Protein AF-A0A957TLK3-F1 (afdb_monomer)

Structure (mmCIF, N/CA/C/O backbone):
data_AF-A0A957TLK3-F1
#
_entry.id   AF-A0A957TLK3-F1
#
loop_
_atom_site.group_PDB
_atom_site.id
_atom_site.type_symbol
_atom_site.label_atom_id
_atom_site.label_alt_id
_atom_site.label_comp_id
_atom_site.label_asym_id
_atom_site.label_entity_id
_atom_site.label_seq_id
_atom_site.pdbx_PDB_ins_code
_atom_site.Cartn_x
_atom_site.Cartn_y
_atom_site.Cartn_z
_atom_site.occupancy
_atom_site.B_iso_or_equiv
_atom_site.auth_seq_id
_atom_site.auth_comp_id
_atom_site.auth_asym_id
_atom_site.auth_atom_id
_atom_site.pdbx_PDB_model_num
ATOM 1 N N . MET A 1 1 ? 11.435 11.910 -9.771 1.00 72.56 1 MET A N 1
ATOM 2 C CA . MET A 1 1 ? 12.563 11.187 -9.142 1.00 72.56 1 MET A CA 1
ATOM 3 C C . MET A 1 1 ? 13.409 10.472 -10.184 1.00 72.56 1 MET A C 1
ATOM 5 O O . MET A 1 1 ? 14.515 10.935 -10.410 1.00 72.56 1 MET A O 1
ATOM 9 N N . ALA A 1 2 ? 12.884 9.465 -10.896 1.00 75.19 2 ALA A N 1
ATOM 10 C CA . ALA A 1 2 ? 13.651 8.723 -11.909 1.00 75.19 2 ALA A CA 1
ATOM 11 C C . ALA A 1 2 ? 14.219 9.608 -13.037 1.00 75.19 2 ALA A C 1
ATOM 13 O O . ALA A 1 2 ? 15.426 9.646 -13.232 1.00 75.19 2 ALA A O 1
ATOM 14 N N . ARG A 1 3 ? 13.381 10.440 -13.679 1.00 77.44 3 ARG A N 1
ATOM 15 C CA . ARG A 1 3 ? 13.825 11.427 -14.694 1.00 77.44 3 ARG A CA 1
ATOM 16 C C . ARG A 1 3 ? 14.880 12.422 -14.193 1.00 77.44 3 ARG A C 1
ATOM 18 O O . ARG A 1 3 ? 15.566 13.039 -14.994 1.00 77.44 3 ARG A O 1
ATOM 25 N N . ASN A 1 4 ? 14.987 12.589 -12.875 1.00 81.38 4 ASN A N 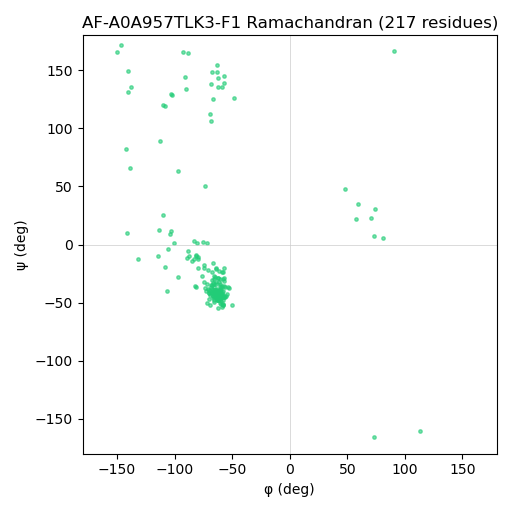1
ATOM 26 C CA . ASN A 1 4 ? 15.915 13.520 -12.245 1.00 81.38 4 ASN A CA 1
ATOM 27 C C . ASN A 1 4 ? 17.137 12.805 -11.645 1.00 81.38 4 ASN A C 1
ATOM 29 O O . ASN A 1 4 ? 17.880 13.451 -10.921 1.00 81.38 4 ASN A O 1
ATOM 33 N N . GLY A 1 5 ? 17.344 11.508 -11.897 1.00 81.31 5 GLY A N 1
A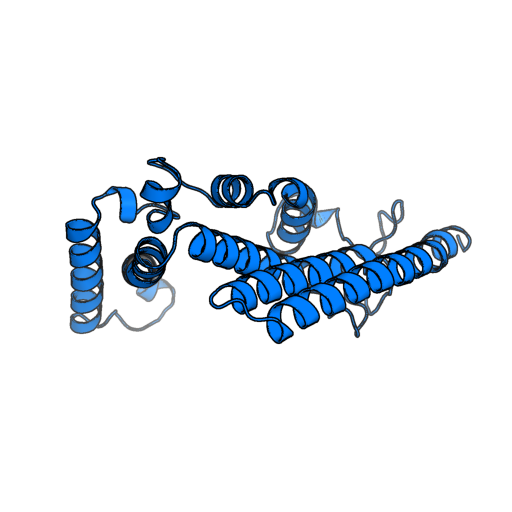TOM 34 C CA . GLY A 1 5 ? 18.531 10.792 -11.423 1.00 81.31 5 GLY A CA 1
ATOM 35 C C . GLY A 1 5 ? 18.542 10.470 -9.926 1.00 81.31 5 GLY A C 1
ATOM 36 O O . GLY A 1 5 ? 19.603 10.464 -9.313 1.00 81.31 5 GLY A O 1
ATOM 37 N N . PHE A 1 6 ? 17.373 10.265 -9.309 1.00 86.56 6 PHE A N 1
ATOM 38 C CA . PHE A 1 6 ? 17.269 9.928 -7.883 1.00 86.56 6 PHE A CA 1
ATOM 39 C C . PHE A 1 6 ? 16.752 8.498 -7.695 1.00 86.56 6 PHE A C 1
ATOM 41 O O . PHE A 1 6 ? 15.538 8.298 -7.595 1.00 86.56 6 PHE A O 1
ATOM 48 N N . ALA A 1 7 ? 17.666 7.523 -7.652 1.00 87.62 7 ALA A N 1
ATOM 49 C CA . ALA A 1 7 ? 17.356 6.094 -7.548 1.00 87.62 7 ALA A CA 1
ATOM 50 C C . ALA A 1 7 ? 16.614 5.728 -6.261 1.00 87.62 7 ALA A C 1
ATOM 52 O O . ALA A 1 7 ? 15.500 5.216 -6.334 1.00 87.62 7 ALA A O 1
ATOM 53 N N . ASP A 1 8 ? 17.145 6.080 -5.089 1.00 86.69 8 ASP A N 1
ATOM 54 C CA . ASP A 1 8 ? 16.502 5.769 -3.805 1.00 86.69 8 ASP A CA 1
ATOM 55 C C . ASP A 1 8 ? 15.112 6.412 -3.682 1.00 86.69 8 ASP A C 1
ATOM 57 O O . ASP A 1 8 ? 14.149 5.780 -3.248 1.00 86.69 8 ASP A O 1
ATOM 61 N N . GLY A 1 9 ? 14.975 7.656 -4.154 1.00 88.50 9 GLY A N 1
ATOM 62 C CA . GLY A 1 9 ? 13.689 8.351 -4.200 1.00 88.50 9 GLY A CA 1
ATOM 63 C C . GLY A 1 9 ? 12.707 7.736 -5.203 1.00 88.50 9 GLY A C 1
ATOM 64 O O . GLY A 1 9 ? 11.503 7.731 -4.955 1.00 88.50 9 GLY A O 1
ATOM 65 N N . ALA A 1 10 ? 13.186 7.218 -6.337 1.00 91.19 10 ALA A N 1
ATOM 66 C CA . ALA A 1 10 ? 12.356 6.476 -7.284 1.00 91.19 10 ALA A CA 1
ATOM 67 C C . ALA A 1 10 ? 11.911 5.135 -6.687 1.00 91.19 10 ALA A C 1
ATOM 69 O O . ALA A 1 10 ? 10.733 4.795 -6.780 1.00 91.19 10 ALA A O 1
ATOM 70 N N . HIS A 1 11 ? 12.813 4.434 -6.001 1.00 91.31 11 HIS A N 1
ATOM 71 C CA . HIS A 1 11 ? 12.538 3.158 -5.353 1.00 91.31 11 HIS A CA 1
ATOM 72 C C . HIS A 1 11 ? 11.489 3.296 -4.242 1.00 91.31 11 HIS A C 1
ATOM 74 O O . HIS A 1 11 ? 10.520 2.540 -4.195 1.00 91.31 11 HIS A O 1
ATOM 80 N N . ALA A 1 12 ? 11.598 4.344 -3.421 1.00 90.25 12 ALA A N 1
ATOM 81 C CA . ALA A 1 12 ? 10.603 4.681 -2.405 1.00 90.25 12 ALA A CA 1
ATOM 82 C C . ALA A 1 12 ? 9.209 4.956 -2.999 1.00 90.25 12 ALA A C 1
ATOM 84 O O . ALA A 1 12 ? 8.196 4.593 -2.404 1.00 90.25 12 ALA A O 1
ATOM 85 N N . ARG A 1 13 ? 9.132 5.585 -4.180 1.00 92.38 13 ARG A N 1
ATOM 86 C CA . ARG A 1 13 ? 7.853 5.817 -4.876 1.00 92.38 13 ARG A CA 1
ATOM 87 C C . ARG A 1 13 ? 7.291 4.536 -5.472 1.00 92.38 13 ARG A C 1
ATOM 89 O O . ARG A 1 13 ? 6.085 4.316 -5.377 1.00 92.38 13 ARG A O 1
ATOM 96 N N . TRP A 1 14 ? 8.152 3.693 -6.036 1.00 95.19 14 TRP A N 1
ATOM 97 C CA . TRP A 1 14 ? 7.742 2.374 -6.492 1.00 95.19 14 TRP A CA 1
ATOM 98 C C . TRP A 1 14 ? 7.162 1.535 -5.340 1.00 95.19 14 TRP A C 1
ATOM 100 O O . TRP A 1 14 ? 6.114 0.929 -5.523 1.00 95.19 14 TRP A O 1
ATOM 110 N N . ARG A 1 15 ? 7.741 1.581 -4.131 1.00 94.94 15 ARG A N 1
ATOM 111 C CA . ARG A 1 15 ? 7.197 0.903 -2.935 1.00 94.94 15 ARG A CA 1
ATOM 112 C C . ARG A 1 15 ? 5.710 1.203 -2.718 1.00 94.94 15 ARG A C 1
ATOM 114 O O . ARG A 1 15 ? 4.910 0.285 -2.579 1.00 94.94 15 ARG A O 1
ATOM 121 N N . THR A 1 16 ? 5.340 2.485 -2.711 1.00 94.88 16 THR A N 1
ATOM 122 C CA . THR A 1 16 ? 3.939 2.909 -2.555 1.00 94.88 16 THR A CA 1
ATOM 123 C C . THR A 1 16 ? 3.074 2.425 -3.716 1.00 94.88 16 THR A C 1
ATOM 125 O O . THR A 1 16 ? 1.947 1.988 -3.513 1.00 94.88 16 THR A O 1
ATOM 128 N N . LEU A 1 17 ? 3.594 2.480 -4.941 1.00 96.25 17 LEU A N 1
ATOM 129 C CA . LEU A 1 17 ? 2.882 1.993 -6.118 1.00 96.25 17 LEU A CA 1
ATOM 130 C C . LEU A 1 17 ? 2.639 0.472 -6.058 1.00 96.25 17 LEU A C 1
ATOM 132 O O . LEU A 1 17 ? 1.550 0.024 -6.413 1.00 96.25 17 LEU A O 1
ATOM 136 N N . HIS A 1 18 ? 3.604 -0.311 -5.569 1.00 97.19 18 HIS A N 1
ATOM 137 C CA . HIS A 1 18 ? 3.464 -1.752 -5.334 1.00 97.19 18 HIS A CA 1
ATOM 138 C C . HIS A 1 18 ? 2.385 -2.056 -4.291 1.00 97.19 18 HIS A C 1
ATOM 140 O O . HIS A 1 18 ? 1.534 -2.911 -4.531 1.00 97.19 18 HIS A O 1
ATOM 146 N N . GLU A 1 19 ? 2.355 -1.314 -3.178 1.00 96.94 19 GLU A N 1
ATOM 147 C CA . GLU A 1 19 ? 1.292 -1.428 -2.167 1.00 96.94 19 GLU A CA 1
ATOM 148 C C . GLU A 1 19 ? -0.088 -1.165 -2.774 1.00 96.94 19 GLU A C 1
ATOM 150 O O . GLU A 1 19 ? -0.979 -2.006 -2.661 1.00 96.94 19 GLU A O 1
ATOM 155 N N . LEU A 1 20 ? -0.254 -0.039 -3.476 1.00 97.06 20 LEU A N 1
ATOM 156 C CA . LEU A 1 20 ? -1.518 0.323 -4.125 1.00 97.06 20 LEU A CA 1
ATOM 157 C C . LEU A 1 20 ? -1.967 -0.738 -5.133 1.00 97.06 20 LEU A C 1
ATOM 159 O O . LEU A 1 20 ? -3.131 -1.130 -5.140 1.00 97.06 20 LEU A O 1
ATOM 163 N N . THR A 1 21 ? -1.038 -1.226 -5.955 1.00 97.94 21 THR A N 1
ATOM 164 C CA . THR A 1 21 ? -1.309 -2.255 -6.967 1.00 97.94 21 THR A CA 1
ATOM 165 C C . THR A 1 21 ? -1.753 -3.562 -6.318 1.00 97.94 21 THR A C 1
ATOM 167 O O . THR A 1 21 ? -2.772 -4.124 -6.711 1.00 97.94 21 THR A O 1
ATOM 170 N N . THR A 1 22 ? -1.038 -4.003 -5.282 1.00 98.25 22 THR A N 1
ATOM 171 C CA . THR A 1 22 ? -1.337 -5.228 -4.528 1.00 98.25 22 THR A CA 1
ATOM 172 C C . THR A 1 22 ? -2.723 -5.153 -3.884 1.00 98.25 22 THR A C 1
ATOM 174 O O . THR A 1 22 ? -3.523 -6.078 -4.019 1.00 98.25 22 THR A O 1
ATOM 177 N N . ILE A 1 23 ? -3.049 -4.031 -3.227 1.00 97.94 23 ILE A N 1
ATOM 178 C CA . ILE A 1 23 ? -4.371 -3.821 -2.624 1.00 97.94 23 ILE A CA 1
ATOM 179 C C . ILE A 1 23 ? -5.469 -3.786 -3.695 1.00 97.94 23 ILE A C 1
ATOM 181 O O . ILE A 1 23 ? -6.496 -4.440 -3.526 1.00 97.94 23 ILE A O 1
ATOM 185 N N . ALA A 1 24 ? -5.259 -3.078 -4.808 1.00 97.56 24 ALA A N 1
ATOM 186 C CA . ALA A 1 24 ? -6.238 -2.995 -5.891 1.00 97.56 24 ALA A CA 1
ATOM 187 C C . ALA A 1 24 ? -6.523 -4.368 -6.521 1.00 97.56 24 ALA A C 1
ATOM 189 O O . ALA A 1 24 ? -7.684 -4.727 -6.722 1.00 97.56 24 ALA A O 1
ATOM 190 N N . GLN A 1 25 ? -5.481 -5.163 -6.782 1.00 97.88 25 GLN A N 1
ATOM 191 C CA . GLN A 1 25 ? -5.623 -6.534 -7.275 1.00 97.88 25 GLN A CA 1
ATOM 192 C C . GLN A 1 25 ? -6.381 -7.415 -6.282 1.00 97.88 25 GLN A C 1
ATOM 194 O O . GLN A 1 25 ? -7.261 -8.172 -6.689 1.00 97.88 25 GLN A O 1
ATOM 199 N N . PHE A 1 26 ? -6.096 -7.283 -4.986 1.00 98.12 26 PHE A N 1
ATOM 200 C CA . PHE A 1 26 ? -6.758 -8.066 -3.947 1.00 98.12 26 PHE A CA 1
ATOM 201 C C . PHE A 1 26 ? -8.244 -7.712 -3.827 1.00 98.12 26 PHE A C 1
ATOM 203 O O . PHE A 1 26 ? -9.100 -8.594 -3.801 1.00 98.12 26 PHE A O 1
ATOM 210 N N . VAL A 1 27 ? -8.579 -6.419 -3.836 1.00 97.62 27 VAL A N 1
ATOM 211 C CA . VAL A 1 27 ? -9.975 -5.962 -3.839 1.00 97.62 27 VAL A CA 1
ATOM 212 C C . VAL A 1 27 ? -10.708 -6.458 -5.087 1.00 97.62 27 VAL A C 1
ATOM 214 O O . VAL A 1 27 ? -11.803 -7.008 -4.966 1.00 97.62 27 VAL A O 1
ATOM 217 N N . LYS A 1 28 ? -10.095 -6.344 -6.272 1.00 96.12 28 LYS A 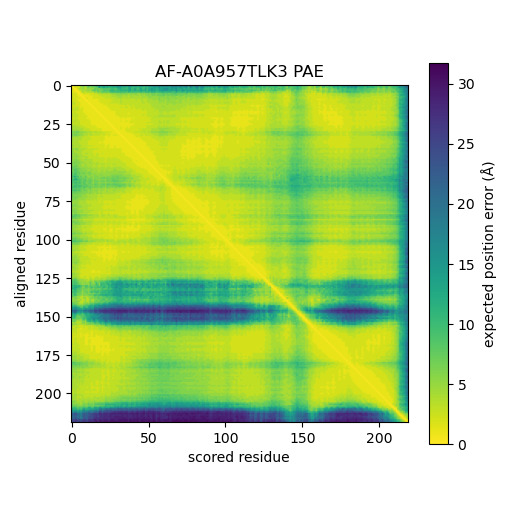N 1
ATOM 218 C CA . LYS A 1 28 ? -10.656 -6.870 -7.525 1.00 96.12 28 LYS A CA 1
ATOM 219 C C . LYS A 1 28 ? -10.925 -8.378 -7.438 1.00 96.12 28 LYS A C 1
ATOM 221 O O . LYS A 1 28 ? -11.989 -8.822 -7.856 1.00 96.12 28 LYS A O 1
ATOM 226 N N . LEU A 1 29 ? -9.984 -9.153 -6.895 1.00 96.19 29 LEU A N 1
ATOM 227 C CA . LEU A 1 29 ? -10.069 -10.614 -6.798 1.00 96.19 29 LEU A CA 1
ATOM 228 C C . LEU A 1 29 ? -11.271 -11.091 -5.966 1.00 96.19 29 LEU A C 1
ATOM 230 O O . LEU A 1 29 ? -11.874 -12.110 -6.290 1.00 96.19 29 LEU A O 1
ATOM 234 N N . HIS A 1 30 ? -11.633 -10.355 -4.915 1.00 96.38 30 HIS A N 1
ATOM 235 C CA . HIS A 1 30 ? -12.696 -10.744 -3.979 1.00 96.38 30 HIS A CA 1
ATOM 236 C C . HIS A 1 30 ? -14.004 -9.946 -4.137 1.00 96.38 30 HIS A C 1
ATOM 238 O O . HIS A 1 30 ? -14.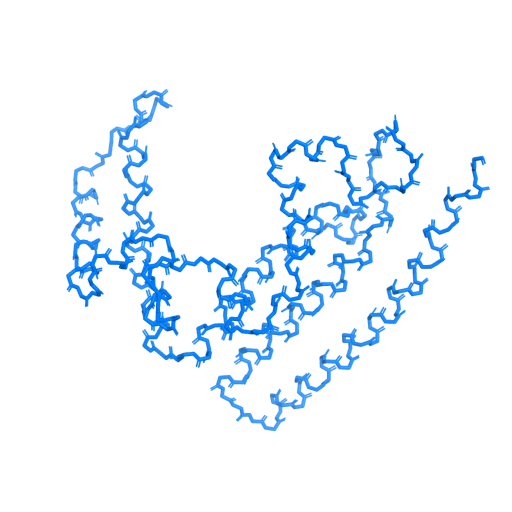998 -10.245 -3.471 1.00 96.38 30 HIS A O 1
ATOM 244 N N . GLY A 1 31 ? -14.026 -8.947 -5.021 1.00 95.31 31 GLY A N 1
ATOM 245 C CA . GLY A 1 31 ? -15.228 -8.228 -5.435 1.00 95.31 31 GLY A CA 1
ATOM 246 C C . GLY A 1 31 ? -15.816 -7.263 -4.398 1.00 95.31 31 GLY A C 1
ATOM 247 O O . GLY A 1 31 ? -15.196 -6.888 -3.399 1.00 95.31 31 GLY A O 1
ATOM 248 N N . ASN A 1 32 ? -17.059 -6.844 -4.654 1.00 96.06 32 ASN A N 1
ATOM 249 C CA . ASN A 1 32 ? -17.691 -5.694 -3.992 1.00 96.06 32 ASN A CA 1
ATOM 250 C C . ASN A 1 32 ? -17.840 -5.835 -2.473 1.00 96.06 32 ASN A C 1
ATOM 252 O O . ASN A 1 32 ? -17.753 -4.840 -1.758 1.00 96.06 32 ASN A O 1
ATOM 256 N N . GLN A 1 33 ? -18.039 -7.052 -1.956 1.00 96.31 33 GLN A N 1
ATOM 257 C CA . GLN A 1 33 ? -18.140 -7.252 -0.507 1.00 96.31 33 GLN A CA 1
ATOM 258 C C . GLN A 1 33 ? -16.823 -6.922 0.201 1.00 96.31 33 GLN A C 1
ATOM 260 O O . GLN A 1 33 ? -16.834 -6.307 1.269 1.00 96.31 33 GLN A O 1
ATOM 265 N N . LEU A 1 34 ? -15.685 -7.300 -0.393 1.00 97.56 34 LEU A N 1
ATOM 266 C CA . LEU A 1 34 ? -14.382 -6.940 0.150 1.00 97.56 34 LEU A CA 1
ATOM 267 C C . LEU A 1 34 ? -14.068 -5.461 -0.092 1.00 97.56 34 LEU A C 1
ATOM 269 O O . LEU A 1 34 ? -13.532 -4.810 0.800 1.00 97.56 34 LEU A O 1
ATOM 273 N N . ALA A 1 35 ? -14.453 -4.912 -1.248 1.00 97.69 35 ALA A N 1
ATOM 274 C CA . ALA A 1 35 ? -14.318 -3.482 -1.523 1.00 97.69 35 ALA A CA 1
ATOM 275 C C . ALA A 1 35 ? -15.036 -2.631 -0.460 1.00 97.69 35 ALA A C 1
ATOM 277 O O . ALA A 1 35 ? -14.448 -1.699 0.083 1.00 97.69 35 ALA A O 1
ATOM 278 N N . GLN A 1 36 ? -16.264 -3.003 -0.083 1.00 98.44 36 GLN A N 1
ATOM 279 C CA . GLN A 1 36 ? -16.996 -2.318 0.984 1.00 98.44 36 GLN A CA 1
ATOM 280 C C . GLN A 1 36 ? -16.287 -2.442 2.336 1.00 98.44 36 GLN A C 1
ATOM 282 O O . GLN A 1 36 ? -16.201 -1.466 3.072 1.00 98.44 36 GLN A O 1
ATOM 287 N N . ARG A 1 37 ? -15.738 -3.619 2.662 1.00 98.31 37 ARG A N 1
ATOM 288 C CA . ARG A 1 37 ? -14.931 -3.806 3.879 1.00 98.31 37 ARG A CA 1
ATOM 289 C C . ARG A 1 37 ? -13.683 -2.923 3.881 1.00 98.31 37 ARG A C 1
ATOM 291 O O . ARG A 1 37 ? -13.341 -2.399 4.931 1.00 98.31 37 ARG A O 1
ATOM 298 N N . TYR A 1 38 ? -13.014 -2.755 2.741 1.00 98.25 38 TYR A N 1
ATOM 299 C CA . TYR A 1 38 ? -11.855 -1.868 2.614 1.00 98.25 38 TYR A CA 1
ATOM 300 C C . TYR A 1 38 ? -12.230 -0.400 2.859 1.00 98.25 38 TYR A C 1
ATOM 302 O O . TYR A 1 38 ? -11.516 0.295 3.574 1.00 98.25 38 TYR A O 1
ATOM 310 N N . LEU A 1 39 ? -13.370 0.052 2.323 1.00 98.38 39 LEU A N 1
ATOM 311 C CA . LEU A 1 39 ? -13.884 1.404 2.567 1.00 98.38 39 LEU A CA 1
ATOM 312 C C . LEU A 1 39 ? -14.277 1.606 4.035 1.00 98.38 39 LEU A C 1
ATOM 314 O O . LEU A 1 39 ? -13.819 2.551 4.665 1.00 98.38 39 LEU A O 1
ATOM 318 N N . ASP A 1 40 ? -15.055 0.682 4.602 1.00 98.50 40 ASP A N 1
ATOM 319 C CA . ASP A 1 40 ? -15.505 0.743 5.999 1.00 98.50 40 ASP A CA 1
ATOM 320 C C . ASP A 1 40 ? -14.324 0.706 6.995 1.00 98.50 40 ASP A C 1
ATOM 322 O O . ASP A 1 40 ? -14.444 1.155 8.135 1.00 98.50 40 ASP A O 1
ATOM 326 N N . TYR A 1 41 ? -13.165 0.183 6.582 1.00 98.31 41 TYR A N 1
ATOM 327 C CA . TYR A 1 41 ? -11.957 0.140 7.405 1.00 98.31 41 TYR A CA 1
ATOM 328 C C . TYR A 1 41 ? -11.369 1.529 7.694 1.00 98.31 41 TYR A C 1
ATOM 330 O O . TYR A 1 41 ? -10.592 1.660 8.640 1.00 98.31 41 TYR A O 1
ATOM 338 N N . SER A 1 42 ? -11.767 2.581 6.964 1.00 97.88 42 SER A N 1
ATOM 339 C CA . SER A 1 42 ? -11.368 3.957 7.293 1.00 97.88 42 SER A CA 1
ATOM 340 C C . SER A 1 42 ? -11.752 4.332 8.726 1.00 97.88 42 SER A C 1
ATOM 342 O O . SER A 1 42 ? -10.950 4.936 9.425 1.00 97.88 42 SER A O 1
ATOM 344 N N . ALA A 1 43 ? -12.902 3.860 9.223 1.00 98.38 43 ALA A N 1
ATOM 345 C CA . ALA A 1 43 ? -13.338 4.108 10.597 1.00 98.38 43 ALA A CA 1
ATOM 346 C C . ALA A 1 43 ? -12.384 3.512 11.652 1.00 98.38 43 ALA A C 1
ATOM 348 O O . ALA A 1 43 ? -12.267 4.042 12.757 1.00 98.38 43 ALA A O 1
ATOM 349 N N . VAL A 1 44 ? -11.682 2.419 11.326 1.00 98.19 44 VAL A N 1
ATOM 350 C CA . VAL A 1 44 ? -10.633 1.851 12.191 1.00 98.19 44 VAL A CA 1
ATOM 351 C C . VAL A 1 44 ? -9.413 2.770 12.209 1.00 98.19 44 VAL A C 1
ATOM 353 O O . VAL A 1 44 ? -8.931 3.116 13.287 1.00 98.19 44 VAL A O 1
ATOM 356 N N . ILE A 1 45 ? -8.971 3.224 11.032 1.00 97.50 45 ILE A N 1
ATOM 357 C CA . ILE A 1 45 ? -7.834 4.143 10.880 1.00 97.50 45 ILE A CA 1
ATOM 358 C C . ILE A 1 45 ? -8.090 5.479 11.584 1.00 97.50 45 ILE A C 1
ATOM 360 O O . ILE A 1 45 ? -7.212 5.975 12.292 1.00 97.50 45 ILE A O 1
ATOM 364 N N . ASP A 1 46 ? -9.285 6.044 11.430 1.00 97.00 46 ASP A N 1
ATOM 365 C CA . ASP A 1 46 ? -9.661 7.321 12.035 1.00 97.00 46 ASP A CA 1
ATOM 366 C C . ASP A 1 46 ? -9.654 7.217 13.562 1.00 97.00 46 ASP A C 1
ATOM 368 O O . ASP A 1 46 ? -9.078 8.059 14.248 1.00 97.00 46 ASP A O 1
ATOM 372 N N . ASN A 1 47 ? -10.219 6.140 14.112 1.00 97.50 47 ASN A N 1
ATOM 373 C CA . ASN A 1 47 ? -10.238 5.893 15.551 1.00 97.50 47 ASN A CA 1
ATOM 374 C C . ASN A 1 47 ? -8.837 5.694 16.144 1.00 97.50 47 ASN A C 1
ATOM 376 O O . ASN A 1 47 ? -8.546 6.240 17.208 1.00 97.50 47 ASN A O 1
ATOM 380 N N . ASP A 1 48 ? -7.957 4.949 15.475 1.00 96.00 48 ASP A N 1
ATOM 381 C CA . ASP A 1 48 ? -6.577 4.765 15.939 1.00 96.00 48 ASP A CA 1
ATOM 382 C C . ASP A 1 48 ? -5.779 6.078 15.865 1.00 96.00 48 ASP A C 1
ATOM 384 O O . ASP A 1 48 ? -5.035 6.411 16.793 1.00 96.00 48 ASP A O 1
ATOM 388 N N . SER A 1 49 ? -6.002 6.871 14.812 1.00 94.81 49 SER A N 1
ATOM 389 C CA . SER A 1 49 ? -5.405 8.203 14.651 1.00 94.81 49 SER A CA 1
ATOM 390 C C . SER A 1 49 ? -5.878 9.170 15.740 1.00 94.81 49 SER A C 1
ATOM 392 O O . SER A 1 49 ? -5.063 9.861 16.353 1.00 94.81 49 SER A O 1
ATOM 394 N N . HIS A 1 50 ? -7.179 9.169 16.049 1.00 94.94 50 HIS A N 1
ATOM 395 C CA . HIS A 1 50 ? -7.752 9.964 17.135 1.00 94.94 50 HIS A CA 1
ATOM 396 C C . HIS A 1 50 ? -7.204 9.563 18.504 1.00 94.94 50 HIS A C 1
ATOM 398 O O . HIS A 1 50 ? -6.830 10.443 19.273 1.00 94.94 50 HIS A O 1
ATOM 404 N N . LYS A 1 51 ? -7.091 8.264 18.804 1.00 95.19 51 LYS A N 1
ATOM 405 C CA . LYS A 1 51 ? -6.486 7.792 20.063 1.00 95.19 51 LYS A CA 1
ATOM 406 C C . LYS A 1 51 ? -5.040 8.250 20.206 1.00 95.19 51 LYS A C 1
ATOM 408 O O . LYS A 1 51 ? -4.636 8.674 21.285 1.00 95.19 51 LYS A O 1
ATOM 413 N N . SER A 1 52 ? -4.257 8.172 19.130 1.00 95.81 52 SER A N 1
ATOM 414 C CA . SER A 1 52 ? -2.873 8.653 19.144 1.00 95.81 52 SER A CA 1
ATOM 415 C C . SER A 1 52 ? -2.806 10.162 19.393 1.00 95.81 52 SER A C 1
ATOM 417 O O . SER A 1 52 ? -1.986 10.619 20.188 1.00 95.81 52 SER A O 1
ATOM 419 N N . TYR A 1 53 ? -3.706 10.935 18.780 1.00 95.50 53 TYR A N 1
ATOM 420 C CA . TYR A 1 53 ? -3.800 12.372 19.016 1.00 95.50 53 TYR A CA 1
ATOM 421 C C . TYR A 1 53 ? -4.229 12.704 20.456 1.00 95.50 53 TYR A C 1
ATOM 423 O O . TYR A 1 53 ? -3.562 13.497 21.119 1.00 95.50 53 TYR A O 1
ATOM 431 N N . GLU A 1 54 ? -5.272 12.050 20.980 1.00 95.12 54 GLU A N 1
ATOM 432 C CA . GLU A 1 54 ? -5.734 12.169 22.375 1.00 95.12 54 GLU A CA 1
ATOM 433 C C . GLU A 1 54 ? -4.596 11.937 23.383 1.00 95.12 54 GLU A C 1
ATOM 435 O O . GLU A 1 54 ? -4.509 12.628 24.393 1.00 95.12 54 GLU A O 1
ATOM 440 N N . GLN A 1 55 ? -3.687 11.003 23.097 1.00 96.50 55 GLN A N 1
ATOM 441 C CA . GLN A 1 55 ? -2.548 10.689 23.965 1.00 96.50 55 GLN A CA 1
ATOM 442 C C . GLN A 1 55 ? -1.426 11.735 23.935 1.00 96.50 55 GLN A C 1
ATOM 444 O O . GLN A 1 55 ? -0.548 11.717 24.805 1.00 96.50 55 GLN A O 1
ATOM 449 N N . HIS A 1 56 ? -1.380 12.602 22.921 1.00 96.94 56 HIS A N 1
ATOM 450 C CA . HIS A 1 56 ? -0.191 13.405 22.628 1.00 96.94 56 HIS A CA 1
ATOM 451 C C . HIS A 1 56 ? -0.450 14.899 22.406 1.00 96.94 56 HIS A C 1
ATOM 453 O O . HIS A 1 56 ? 0.520 15.660 22.432 1.00 96.94 56 HIS A O 1
ATOM 459 N N . TYR A 1 57 ? -1.700 15.346 22.230 1.00 96.62 57 TYR A N 1
ATOM 460 C CA . TYR A 1 57 ? -2.020 16.735 21.870 1.00 96.62 57 TYR A CA 1
ATOM 461 C C . TYR A 1 57 ? -1.410 17.766 22.835 1.00 96.62 57 TYR A C 1
ATOM 463 O O . TYR A 1 57 ? -0.819 18.742 22.377 1.00 96.62 57 TYR A O 1
ATOM 471 N N . GLU A 1 58 ? -1.454 17.510 24.150 1.00 96.38 58 GLU A N 1
ATOM 472 C CA . GLU A 1 58 ? -0.894 18.411 25.170 1.00 96.38 58 GLU A CA 1
ATOM 473 C C . GLU A 1 58 ? 0.613 18.589 24.996 1.00 96.38 58 GLU A C 1
ATOM 475 O O . GLU A 1 58 ? 1.124 19.707 24.979 1.00 96.38 58 GLU A O 1
ATOM 480 N N . LYS A 1 59 ? 1.333 17.479 24.800 1.00 97.19 59 LYS A N 1
ATOM 481 C CA . LYS A 1 59 ? 2.788 17.486 24.613 1.00 97.19 59 LYS A CA 1
ATOM 482 C C . LYS A 1 59 ? 3.196 18.154 23.300 1.00 97.19 59 LYS A C 1
ATOM 484 O O . LYS A 1 59 ? 4.281 18.724 23.217 1.00 97.19 59 LYS A O 1
ATOM 489 N N . LEU A 1 60 ? 2.348 18.061 22.279 1.00 95.69 60 LEU A N 1
ATOM 490 C CA . LEU A 1 60 ? 2.553 18.707 20.985 1.00 95.69 60 LEU A CA 1
ATOM 491 C C . LEU A 1 60 ? 2.171 20.199 20.996 1.00 95.69 60 LEU A C 1
ATOM 493 O O . LEU A 1 60 ? 2.483 20.901 20.038 1.00 95.69 60 LEU A O 1
ATOM 497 N N . GLY A 1 61 ? 1.513 20.688 22.055 1.00 96.44 61 GLY A N 1
ATOM 498 C CA . GLY A 1 61 ? 1.015 22.062 22.135 1.00 96.44 61 GLY A CA 1
ATOM 499 C C . GLY A 1 61 ? -0.178 22.339 21.214 1.00 96.44 61 GLY A C 1
ATOM 500 O O . GLY A 1 61 ? -0.404 23.490 20.841 1.00 96.44 61 GLY A O 1
ATOM 501 N N . TYR A 1 62 ? -0.924 21.303 20.820 1.00 96.19 62 TYR A N 1
ATOM 502 C CA . TYR A 1 62 ? -2.132 21.438 20.006 1.00 96.19 62 TYR A CA 1
ATOM 503 C C . TYR A 1 62 ? -3.399 21.529 20.867 1.00 96.19 62 TYR A C 1
ATOM 505 O O . TYR A 1 62 ? -3.388 21.240 22.062 1.00 96.19 62 TYR A O 1
ATOM 513 N N . ALA A 1 63 ? -4.509 21.948 20.253 1.00 94.81 63 ALA A N 1
ATOM 514 C CA . ALA A 1 63 ? -5.800 22.062 20.927 1.00 94.81 63 ALA A CA 1
ATOM 515 C C . ALA A 1 63 ? -6.365 20.688 21.320 1.00 94.81 63 ALA A C 1
ATOM 517 O O . ALA A 1 63 ? -6.169 19.698 20.613 1.00 94.81 63 ALA A O 1
ATOM 518 N N . ALA A 1 64 ? -7.115 20.638 22.421 1.00 94.94 64 ALA A N 1
ATOM 519 C CA . ALA A 1 64 ? -7.817 19.423 22.815 1.00 94.94 64 ALA A CA 1
ATOM 520 C C . ALA A 1 64 ? -8.761 18.939 21.694 1.00 94.94 64 ALA A C 1
ATOM 522 O O . ALA A 1 64 ? -9.342 19.766 20.982 1.00 94.94 64 ALA A O 1
ATOM 523 N N . PRO A 1 65 ? -8.928 17.616 21.525 1.00 93.06 65 PRO A N 1
ATOM 524 C CA . PRO A 1 65 ? -9.886 17.069 20.575 1.00 93.06 65 PRO A CA 1
ATOM 525 C C . PRO A 1 65 ? -11.302 17.574 20.864 1.00 93.06 65 PRO A C 1
ATOM 527 O O . PRO A 1 65 ? -11.736 17.622 22.017 1.00 93.06 65 PRO A O 1
ATOM 530 N N . ASN A 1 66 ? -12.047 17.901 19.811 1.00 94.50 66 ASN A N 1
ATOM 531 C CA . ASN A 1 66 ? -13.462 18.218 19.936 1.00 94.50 66 ASN A CA 1
ATOM 532 C C . ASN A 1 66 ? -14.243 16.968 20.372 1.00 94.50 66 ASN A C 1
ATOM 534 O O . ASN A 1 66 ? -14.183 15.930 19.711 1.00 94.50 66 ASN A O 1
ATOM 538 N N . ILE A 1 67 ? -14.999 17.082 21.466 1.00 93.69 67 ILE A N 1
ATOM 539 C CA . ILE A 1 67 ? -15.786 15.985 22.043 1.00 93.69 67 ILE A CA 1
ATOM 540 C C . ILE A 1 67 ? -16.791 15.427 21.028 1.00 93.69 67 ILE A C 1
ATOM 542 O O . ILE A 1 67 ? -16.948 14.210 20.944 1.00 93.69 67 ILE A O 1
ATOM 546 N N . GLU A 1 68 ? -17.436 16.286 20.234 1.00 94.56 68 GLU A N 1
ATOM 547 C CA . GLU A 1 68 ? -18.406 15.842 19.226 1.00 94.56 68 GLU A CA 1
ATOM 548 C C . GLU A 1 68 ? -17.742 15.008 18.125 1.00 94.56 68 GLU A C 1
ATOM 550 O O . GLU A 1 68 ? -18.272 13.975 17.716 1.00 94.56 68 GLU A O 1
ATOM 555 N N . ASP A 1 69 ? -16.564 15.422 17.655 1.00 93.12 69 ASP A N 1
ATOM 556 C CA . ASP A 1 69 ? -15.842 14.702 16.602 1.00 93.12 69 ASP A CA 1
ATOM 557 C C . ASP A 1 69 ? -15.303 13.367 17.123 1.00 93.12 69 ASP A C 1
ATOM 559 O O . ASP A 1 69 ? -15.422 12.340 16.455 1.00 93.12 69 ASP A O 1
ATOM 563 N N . VAL A 1 70 ? -14.807 13.349 18.364 1.00 94.38 70 VAL A N 1
ATOM 564 C CA . VAL A 1 70 ? -14.402 12.114 19.047 1.00 94.38 70 VAL A CA 1
ATOM 565 C C . VAL A 1 70 ? -15.572 11.136 19.159 1.00 94.38 70 VAL A C 1
ATOM 567 O O . VAL A 1 70 ? -15.398 9.943 18.899 1.00 94.38 70 VAL A O 1
ATOM 570 N N . GLN A 1 71 ? -16.765 11.610 19.526 1.00 96.00 71 GLN A N 1
ATOM 571 C CA . GLN A 1 71 ? -17.957 10.763 19.607 1.00 96.00 71 GLN A CA 1
ATOM 572 C C . GLN A 1 71 ? -18.321 10.178 18.240 1.00 96.00 71 GLN A C 1
ATOM 574 O O . GLN A 1 71 ? -18.456 8.959 18.136 1.00 96.00 71 GLN A O 1
ATOM 579 N N . LYS A 1 72 ? -18.362 10.999 17.182 1.00 97.06 72 LYS A N 1
ATOM 580 C CA . LYS A 1 72 ? -18.648 10.536 15.810 1.00 97.06 72 LYS A CA 1
ATOM 581 C C . LYS A 1 72 ? -17.675 9.451 15.347 1.00 97.06 72 LYS A C 1
ATOM 583 O O . LYS A 1 72 ? -18.102 8.432 14.804 1.00 97.06 72 LYS A O 1
ATOM 588 N N . VAL A 1 73 ? -16.374 9.631 15.584 1.00 97.50 73 VAL A N 1
ATOM 589 C CA . VAL A 1 73 ? -15.356 8.640 15.197 1.00 97.50 73 VAL A CA 1
ATOM 590 C C . VAL A 1 73 ? -15.509 7.342 15.990 1.00 97.50 73 VAL A C 1
ATOM 592 O O . VAL A 1 73 ? -15.445 6.252 15.415 1.00 97.50 73 VAL A O 1
ATOM 595 N N . ARG A 1 74 ? -15.770 7.428 17.299 1.00 97.06 74 ARG A N 1
ATOM 596 C CA . ARG A 1 74 ? -15.993 6.244 18.144 1.00 97.06 74 ARG A CA 1
ATOM 597 C C . ARG A 1 74 ? -17.261 5.488 17.751 1.00 97.06 74 ARG A C 1
ATOM 599 O O . ARG A 1 74 ? -17.249 4.260 17.732 1.00 97.06 74 ARG A O 1
ATOM 606 N N . GLU A 1 75 ? -18.335 6.192 17.411 1.00 98.12 75 GLU A N 1
ATOM 607 C CA . GLU A 1 75 ? -19.570 5.593 16.899 1.00 98.12 75 GLU A CA 1
ATOM 608 C C . GLU A 1 75 ? -19.336 4.883 15.564 1.00 98.12 75 GLU A C 1
ATOM 610 O O . GLU A 1 75 ? -19.701 3.716 15.424 1.00 98.12 75 GLU A O 1
ATOM 615 N N . ALA A 1 76 ? -18.658 5.532 14.610 1.00 98.25 76 ALA A N 1
ATOM 616 C CA . ALA A 1 76 ? -18.307 4.924 13.328 1.00 98.25 76 ALA A CA 1
ATOM 617 C C . ALA A 1 76 ? -17.473 3.644 13.511 1.00 98.25 76 ALA A C 1
ATOM 619 O O . ALA A 1 76 ? -17.783 2.611 12.911 1.00 98.25 76 ALA A O 1
ATOM 620 N N . TYR A 1 77 ? -16.471 3.679 14.395 1.00 98.44 77 TYR A N 1
ATOM 621 C CA . TYR A 1 77 ? -15.680 2.506 14.765 1.00 98.44 77 TYR A CA 1
ATOM 622 C C . TYR A 1 77 ? -16.550 1.391 15.365 1.00 98.44 77 TYR A C 1
ATOM 624 O O . TYR A 1 77 ? -16.508 0.248 14.907 1.00 98.44 77 TYR A O 1
ATOM 632 N N . ASN A 1 78 ? -17.381 1.706 16.360 1.00 98.31 78 ASN A N 1
ATOM 633 C CA . ASN A 1 78 ? -18.242 0.715 17.008 1.00 98.31 78 ASN A CA 1
ATOM 634 C C . ASN A 1 78 ? -19.212 0.066 16.013 1.00 98.31 78 ASN A C 1
ATOM 636 O O . ASN A 1 78 ? -19.389 -1.152 16.047 1.00 98.31 78 ASN A O 1
ATOM 640 N N . ASN A 1 79 ? -19.765 0.847 15.081 1.00 98.44 79 ASN A N 1
ATOM 641 C CA . ASN A 1 79 ? -20.655 0.354 14.034 1.00 98.44 79 ASN A CA 1
ATOM 642 C C . ASN A 1 79 ? -19.962 -0.683 13.137 1.00 98.44 79 ASN A C 1
ATOM 644 O O . ASN A 1 79 ? -20.526 -1.750 12.878 1.00 98.44 79 ASN A O 1
ATOM 648 N N . VAL A 1 80 ? -18.726 -0.426 12.687 1.00 98.44 80 VAL A N 1
ATOM 649 C CA . VAL A 1 80 ? -18.004 -1.386 11.831 1.00 98.44 80 VAL A CA 1
ATOM 650 C C . VAL A 1 80 ? -17.551 -2.629 12.600 1.00 98.44 80 VAL A C 1
ATOM 652 O O . VAL A 1 80 ? -17.594 -3.731 12.052 1.00 98.44 80 VAL A O 1
ATOM 655 N N . ILE A 1 81 ? -17.198 -2.499 13.883 1.00 98.25 81 ILE A N 1
ATOM 656 C CA . ILE A 1 81 ? -16.870 -3.650 14.740 1.00 98.25 81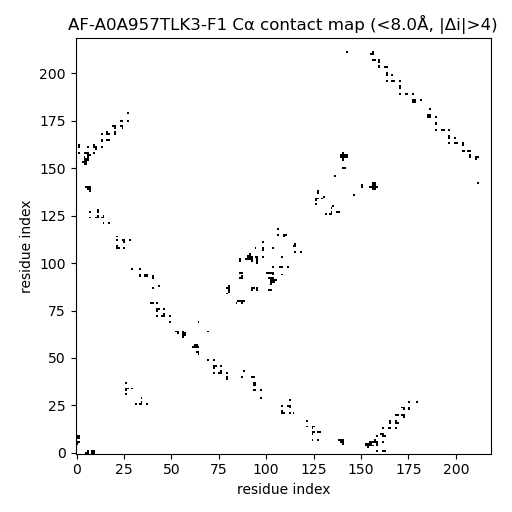 ILE A CA 1
ATOM 657 C C . ILE A 1 81 ? -18.106 -4.501 15.035 1.00 98.25 81 ILE A C 1
ATOM 659 O O . ILE A 1 81 ? -18.017 -5.727 15.004 1.00 98.25 81 ILE A O 1
ATOM 663 N N . GLN A 1 82 ? -19.267 -3.889 15.270 1.00 98.31 82 GLN A N 1
ATOM 664 C CA . GLN A 1 82 ? -20.525 -4.616 15.429 1.00 98.31 82 GLN A CA 1
ATOM 665 C C . GLN A 1 82 ? -20.907 -5.351 14.136 1.00 98.31 82 GLN A C 1
ATOM 667 O O . GLN A 1 82 ? -21.350 -6.497 14.186 1.00 98.31 82 GLN A O 1
ATOM 672 N N . LYS A 1 83 ? -20.691 -4.716 12.976 1.00 97.94 83 LYS A N 1
ATOM 673 C CA . LYS A 1 83 ? -21.004 -5.271 11.651 1.00 97.94 83 LYS A CA 1
ATOM 674 C C . LYS A 1 83 ? -20.084 -6.426 11.241 1.00 97.94 83 LYS A C 1
ATOM 676 O O . LYS A 1 83 ? -20.557 -7.401 10.662 1.00 97.94 83 LYS A O 1
ATOM 681 N N . TYR A 1 84 ? -18.779 -6.325 11.502 1.00 97.12 84 TYR A N 1
ATOM 682 C CA . TYR A 1 84 ? -17.777 -7.262 10.970 1.00 97.12 84 TYR A CA 1
ATOM 683 C C . TYR A 1 84 ? -17.060 -8.115 12.019 1.00 97.12 84 TYR A C 1
ATOM 685 O O . TYR A 1 84 ? -16.369 -9.069 11.656 1.00 97.12 84 TYR A O 1
ATOM 693 N N . GLY A 1 85 ? -17.238 -7.807 13.302 1.00 96.19 85 GLY A N 1
ATOM 694 C CA . GLY A 1 85 ? -16.597 -8.479 14.424 1.00 96.19 85 GLY A CA 1
ATOM 695 C C . GLY A 1 85 ? -15.261 -7.855 14.835 1.00 96.19 85 GLY A C 1
ATOM 696 O O . GLY A 1 85 ? -14.644 -7.071 14.118 1.00 96.19 85 GLY A O 1
ATOM 697 N N . LYS A 1 86 ? -14.777 -8.261 16.015 1.00 94.75 86 LYS A N 1
ATOM 698 C CA . LYS A 1 86 ? -13.569 -7.713 16.665 1.00 94.75 86 LYS A CA 1
ATOM 699 C C . LYS A 1 86 ? -12.285 -7.810 15.835 1.00 94.75 86 LYS A C 1
ATOM 701 O O . LYS A 1 86 ? -11.397 -6.980 15.982 1.00 94.75 86 LYS A O 1
ATOM 706 N N . GLU A 1 87 ? -12.176 -8.822 14.975 1.00 94.50 87 GLU A N 1
ATOM 707 C CA . GLU A 1 87 ? -10.993 -9.036 14.133 1.00 94.50 87 GLU A CA 1
ATOM 708 C C . GLU A 1 87 ? -10.844 -7.931 13.075 1.00 94.50 87 GLU A C 1
ATOM 710 O O . GLU A 1 87 ? -9.732 -7.647 12.642 1.00 94.50 87 GLU A O 1
ATOM 715 N N . PHE A 1 88 ? -11.943 -7.257 12.713 1.00 97.31 88 PHE A N 1
ATOM 716 C CA . PHE A 1 88 ? -11.933 -6.138 11.775 1.00 97.31 88 PHE A CA 1
ATOM 717 C C . PHE A 1 88 ? -11.154 -4.927 12.304 1.00 97.31 88 PHE A C 1
ATOM 719 O O . PHE A 1 88 ? -10.586 -4.189 11.512 1.00 97.31 88 PHE A O 1
ATOM 726 N N . GLY A 1 89 ? -11.079 -4.751 13.628 1.00 96.06 89 GLY A N 1
ATOM 727 C CA . GLY A 1 89 ? -10.321 -3.670 14.269 1.00 96.06 89 GLY A CA 1
ATOM 728 C C . GLY A 1 89 ? -8.816 -3.926 14.377 1.00 96.06 89 GLY A C 1
ATOM 729 O O . GLY A 1 89 ? -8.106 -3.123 14.969 1.00 96.06 89 GLY A O 1
ATOM 730 N N . LYS A 1 90 ? -8.314 -5.058 13.870 1.00 94.81 90 LYS A N 1
ATOM 731 C CA . LYS A 1 90 ? -6.876 -5.354 13.826 1.00 94.81 90 LYS A CA 1
ATOM 732 C C . LYS A 1 90 ? -6.259 -4.821 12.538 1.00 94.81 90 LYS A C 1
ATOM 734 O O . LYS A 1 90 ? -6.965 -4.580 11.563 1.00 94.81 90 LYS A O 1
ATOM 739 N N . ASN A 1 91 ? -4.928 -4.745 12.502 1.00 94.50 91 ASN A N 1
ATOM 740 C CA . ASN A 1 91 ? -4.177 -4.436 11.284 1.00 94.50 91 ASN A CA 1
ATOM 741 C C . ASN A 1 91 ? -4.646 -5.299 10.106 1.00 94.50 91 ASN A C 1
ATOM 743 O O . ASN A 1 91 ? -4.656 -6.524 10.200 1.00 94.50 91 ASN A O 1
ATOM 747 N N . TYR A 1 92 ? -5.007 -4.646 8.998 1.00 97.12 92 TYR A N 1
ATOM 748 C CA . TYR A 1 92 ? -5.553 -5.284 7.794 1.00 97.12 92 TYR A CA 1
ATOM 749 C C . TYR A 1 92 ? -6.832 -6.107 8.040 1.00 97.12 92 TYR A C 1
ATOM 751 O O . TYR A 1 92 ? -7.162 -6.975 7.236 1.00 97.12 92 TYR A O 1
ATOM 759 N N . GLY A 1 93 ? -7.581 -5.846 9.117 1.00 97.44 93 GLY A N 1
ATOM 760 C CA . GLY A 1 93 ? -8.754 -6.630 9.521 1.00 97.44 93 GLY A CA 1
ATOM 761 C C . GLY A 1 93 ? -9.852 -6.720 8.456 1.00 97.44 93 GLY A C 1
ATOM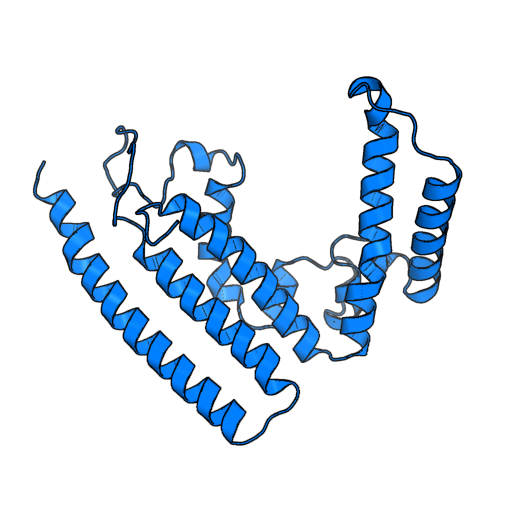 762 O O . GLY A 1 93 ? -10.597 -7.699 8.407 1.00 97.44 93 GLY A O 1
ATOM 763 N N . TRP A 1 94 ? -9.904 -5.764 7.527 1.00 98.00 94 TRP A N 1
ATOM 764 C CA . TRP A 1 94 ? -10.775 -5.814 6.352 1.00 98.00 94 TRP A CA 1
ATOM 765 C C . TRP A 1 94 ? -10.507 -7.011 5.427 1.00 98.00 94 TRP A C 1
ATOM 767 O O . TRP A 1 94 ? -11.444 -7.516 4.811 1.00 98.00 94 TRP A O 1
ATOM 777 N N . ALA A 1 95 ? -9.266 -7.506 5.380 1.00 98.00 95 ALA A N 1
ATOM 778 C CA . ALA A 1 95 ? -8.839 -8.652 4.578 1.00 98.00 95 ALA A CA 1
ATOM 779 C C . ALA A 1 95 ? -9.027 -10.005 5.290 1.00 98.00 95 ALA A C 1
ATOM 781 O O . ALA A 1 95 ? -8.893 -11.051 4.657 1.00 98.00 95 ALA A O 1
ATOM 782 N N . ALA A 1 96 ? -9.352 -10.006 6.589 1.00 97.06 96 ALA A N 1
ATOM 783 C CA . ALA A 1 96 ? -9.371 -11.205 7.433 1.00 97.06 96 ALA A CA 1
ATOM 784 C C . ALA A 1 96 ? -10.261 -12.329 6.878 1.00 97.06 96 ALA A C 1
ATOM 786 O O . ALA A 1 96 ? -9.860 -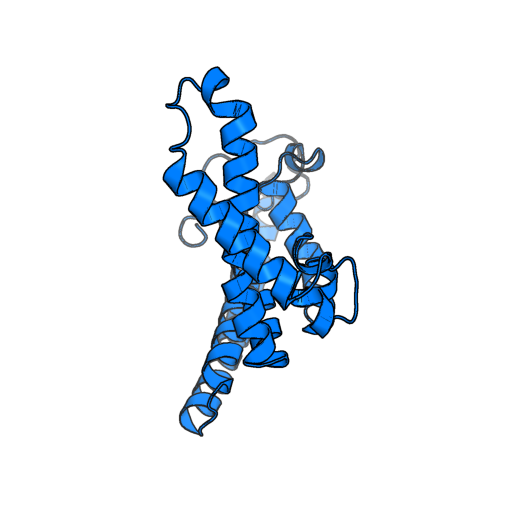13.490 6.838 1.00 97.06 96 ALA A O 1
ATOM 787 N N . VAL A 1 97 ? -11.462 -11.979 6.406 1.00 96.06 97 VAL A N 1
ATOM 788 C CA . VAL A 1 97 ? -12.418 -12.951 5.851 1.00 96.06 97 VAL A CA 1
ATOM 789 C C . VAL A 1 97 ? -11.929 -13.517 4.518 1.00 96.06 97 VAL A C 1
ATOM 791 O O . VAL A 1 97 ? -12.000 -14.724 4.314 1.00 96.06 97 VAL A O 1
ATOM 794 N N . ALA A 1 98 ? -11.397 -12.668 3.635 1.00 96.88 98 ALA A N 1
ATOM 795 C CA . ALA A 1 98 ? -10.900 -13.082 2.322 1.00 96.88 98 ALA A CA 1
ATOM 796 C C . ALA A 1 98 ? -9.658 -13.985 2.415 1.00 96.88 98 ALA A C 1
ATOM 798 O O . ALA A 1 98 ? -9.505 -14.901 1.614 1.00 96.88 98 ALA A O 1
ATOM 799 N N . LEU A 1 99 ? -8.808 -13.761 3.422 1.00 96.75 99 LEU A N 1
ATOM 800 C CA . LEU A 1 99 ? -7.624 -14.582 3.695 1.00 96.75 99 LEU A CA 1
ATOM 801 C C . LEU A 1 99 ? -7.901 -15.782 4.614 1.00 96.75 99 LEU A C 1
ATOM 803 O O . LEU A 1 99 ? -6.990 -16.571 4.855 1.00 96.75 99 LEU A O 1
ATOM 807 N N . ASN A 1 100 ? -9.120 -15.910 5.152 1.00 96.00 100 ASN A N 1
ATOM 808 C CA . ASN A 1 100 ? -9.460 -16.856 6.220 1.00 96.00 100 ASN A CA 1
ATOM 809 C C . ASN A 1 100 ? -8.446 -16.822 7.387 1.00 96.00 100 ASN A C 1
ATOM 811 O O . ASN A 1 100 ? -7.943 -17.847 7.849 1.00 96.00 100 ASN A O 1
ATOM 815 N N . ASP A 1 101 ? -8.117 -15.614 7.846 1.00 94.62 101 ASP A N 1
ATOM 816 C CA . ASP A 1 101 ? -7.050 -15.362 8.809 1.00 94.62 101 ASP A CA 1
ATOM 817 C C . ASP A 1 101 ? -7.448 -14.280 9.817 1.00 94.62 101 ASP A C 1
ATOM 819 O O . ASP A 1 101 ? -7.892 -13.195 9.456 1.00 94.62 101 ASP A O 1
ATOM 823 N N . LYS A 1 102 ? -7.245 -14.562 11.105 1.00 92.69 102 LYS A N 1
ATOM 824 C CA . LYS A 1 102 ? -7.549 -13.653 12.224 1.00 92.69 102 LYS A CA 1
ATOM 825 C C . LYS A 1 102 ? -6.487 -12.567 12.433 1.00 92.69 102 LYS A C 1
ATOM 827 O O . LYS A 1 102 ? -6.690 -11.644 13.217 1.00 92.69 102 LYS A O 1
ATOM 832 N N . SER A 1 103 ? -5.326 -12.689 11.795 1.00 92.44 103 SER A N 1
ATOM 833 C CA . SER A 1 103 ? -4.245 -11.705 11.882 1.00 92.44 103 SER A CA 1
ATOM 834 C C . SER A 1 103 ? -3.599 -11.483 10.510 1.00 92.44 103 SER A C 1
ATOM 836 O O . SER A 1 103 ? -2.420 -11.826 10.315 1.00 92.44 103 SER A O 1
ATOM 838 N N . PRO A 1 104 ? -4.364 -10.918 9.558 1.00 95.62 104 PRO A N 1
ATOM 839 C CA . PRO A 1 104 ? -3.870 -10.636 8.223 1.00 95.62 104 PRO A CA 1
ATOM 840 C C . PRO A 1 104 ? -2.726 -9.618 8.266 1.00 95.62 104 PRO A C 1
ATOM 842 O O . PRO A 1 104 ? -2.584 -8.812 9.184 1.00 95.62 104 PRO A O 1
ATOM 845 N N . ASN A 1 105 ? -1.867 -9.673 7.257 1.00 96.25 105 ASN A N 1
ATOM 846 C CA . ASN A 1 105 ? -0.815 -8.688 7.053 1.00 96.25 105 ASN A CA 1
ATOM 847 C C . ASN A 1 105 ? -0.522 -8.557 5.559 1.00 96.25 105 ASN A C 1
ATOM 849 O O . ASN A 1 105 ? -0.898 -9.424 4.768 1.00 96.25 105 ASN A O 1
ATOM 853 N N . PHE A 1 106 ? 0.197 -7.500 5.184 1.00 96.69 106 PHE A N 1
ATOM 854 C CA . PHE A 1 106 ? 0.505 -7.212 3.785 1.00 96.69 106 PHE A CA 1
ATOM 855 C C . PHE A 1 106 ? 1.169 -8.388 3.044 1.00 96.69 106 PHE A C 1
ATOM 857 O O . PHE A 1 106 ? 0.817 -8.654 1.905 1.00 96.69 106 PHE A O 1
ATOM 864 N N . SER A 1 107 ? 2.038 -9.170 3.702 1.00 96.88 107 SER A N 1
ATOM 865 C CA . SER A 1 107 ? 2.672 -10.350 3.081 1.00 96.88 107 SER A CA 1
ATOM 866 C C . SER A 1 107 ? 1.672 -11.397 2.616 1.00 96.88 107 SER A C 1
ATOM 868 O O . SER A 1 107 ? 1.894 -12.057 1.608 1.00 96.88 107 SER A O 1
ATOM 870 N N . LYS A 1 108 ? 0.606 -11.601 3.393 1.00 97.38 108 LYS A N 1
ATOM 871 C CA . LYS A 1 108 ? -0.430 -12.586 3.073 1.00 97.38 108 LYS A CA 1
ATOM 872 C C . LYS A 1 108 ? -1.314 -12.088 1.933 1.00 97.38 108 LYS A C 1
ATOM 874 O O . LYS A 1 108 ? -1.747 -12.886 1.112 1.00 97.38 108 LYS A O 1
ATOM 879 N N . ILE A 1 109 ? -1.513 -10.772 1.840 1.00 98.06 109 ILE A N 1
ATOM 880 C CA . ILE A 1 109 ? -2.180 -10.139 0.697 1.00 98.06 109 ILE A CA 1
ATOM 881 C C . ILE A 1 109 ? -1.321 -10.296 -0.568 1.00 98.06 109 ILE A C 1
ATOM 883 O O . ILE A 1 109 ? -1.839 -10.729 -1.591 1.00 98.06 109 ILE A O 1
ATOM 887 N N . GLU A 1 110 ? -0.008 -10.042 -0.491 1.00 97.62 110 GLU A N 1
ATOM 888 C CA . GLU A 1 110 ? 0.926 -10.283 -1.607 1.00 97.62 110 GLU A CA 1
ATOM 889 C C . GLU A 1 110 ? 0.902 -11.743 -2.081 1.00 97.62 110 GLU A C 1
ATOM 891 O O . GLU A 1 110 ? 1.057 -12.017 -3.269 1.00 97.62 110 GLU A O 1
ATOM 896 N N . GLN A 1 111 ? 0.729 -12.697 -1.164 1.00 97.25 111 GLN A N 1
ATOM 897 C CA . GLN A 1 111 ? 0.602 -14.115 -1.499 1.00 97.25 111 GLN A CA 1
ATOM 898 C C . GLN A 1 111 ? -0.723 -14.423 -2.193 1.00 97.25 111 GLN A C 1
ATOM 900 O O . GLN A 1 111 ? -0.735 -15.157 -3.174 1.00 97.25 111 GLN A O 1
ATOM 905 N N . ALA A 1 112 ? -1.824 -13.841 -1.718 1.00 97.50 112 ALA A N 1
ATOM 906 C CA . ALA A 1 112 ? -3.147 -14.067 -2.288 1.00 97.50 112 ALA A CA 1
ATOM 907 C C . ALA A 1 112 ? -3.296 -13.540 -3.725 1.00 97.50 112 ALA A C 1
ATOM 909 O O . ALA A 1 112 ? -4.100 -14.077 -4.480 1.00 97.50 112 ALA A O 1
ATOM 910 N N . VAL A 1 113 ? -2.523 -12.517 -4.111 1.00 96.75 113 VAL A N 1
ATOM 911 C CA . VAL A 1 113 ? -2.522 -11.963 -5.480 1.00 96.75 113 VAL A CA 1
ATOM 912 C C . VAL A 1 113 ? -1.316 -12.398 -6.324 1.00 96.75 113 VAL A C 1
ATOM 914 O O . VAL A 1 113 ? -1.097 -11.842 -7.393 1.00 96.75 113 VAL A O 1
ATOM 917 N N . ASP A 1 114 ? -0.542 -13.381 -5.852 1.00 96.19 114 ASP A N 1
ATOM 918 C CA . ASP A 1 114 ? 0.613 -13.969 -6.552 1.00 96.19 114 ASP A CA 1
ATOM 919 C C . ASP A 1 114 ? 1.749 -12.983 -6.919 1.00 96.19 114 ASP A C 1
ATOM 921 O O . ASP A 1 114 ? 2.451 -13.117 -7.919 1.00 96.19 114 ASP A O 1
ATOM 925 N N . VAL A 1 115 ? 1.990 -11.980 -6.067 1.00 95.81 115 VAL A N 1
ATOM 926 C CA . VAL A 1 115 ? 3.091 -11.002 -6.233 1.00 95.81 115 VAL A CA 1
ATOM 927 C C . VAL A 1 115 ? 4.164 -11.114 -5.150 1.00 95.81 115 VAL A C 1
ATOM 929 O O . VAL A 1 115 ? 5.047 -10.266 -5.039 1.00 95.81 115 VAL A O 1
ATOM 932 N N . SER A 1 116 ? 4.140 -12.189 -4.355 1.00 95.00 116 SER A N 1
ATOM 933 C CA . SER A 1 116 ? 5.104 -12.421 -3.264 1.00 95.00 116 SER A CA 1
ATOM 934 C C . SER A 1 116 ? 6.564 -12.468 -3.721 1.00 95.00 116 SER A C 1
ATOM 936 O O . SER A 1 116 ? 7.465 -12.181 -2.932 1.00 95.00 116 SER A O 1
ATOM 938 N N . HIS A 1 117 ? 6.814 -12.785 -4.993 1.00 93.81 117 HIS A N 1
ATOM 939 C CA . HIS A 1 117 ? 8.149 -12.757 -5.587 1.00 93.81 117 HIS A CA 1
ATOM 940 C C . HIS A 1 117 ? 8.761 -11.342 -5.624 1.00 93.81 117 HIS A C 1
ATOM 942 O O . HIS A 1 117 ? 9.982 -11.217 -5.642 1.00 93.81 117 HIS A O 1
ATOM 948 N N . MET A 1 118 ? 7.948 -10.278 -5.542 1.00 93.69 118 MET A N 1
ATOM 949 C CA . MET A 1 118 ? 8.412 -8.882 -5.480 1.00 93.69 118 MET A CA 1
ATOM 950 C C . MET A 1 118 ? 8.856 -8.440 -4.079 1.00 93.69 118 MET A C 1
ATOM 952 O O . MET A 1 118 ? 9.441 -7.368 -3.900 1.00 93.69 118 MET A O 1
ATOM 956 N N . ARG A 1 119 ? 8.613 -9.264 -3.054 1.00 92.00 119 ARG A N 1
ATOM 957 C CA . ARG A 1 119 ? 8.873 -8.923 -1.651 1.00 92.00 119 ARG A CA 1
ATOM 958 C C . ARG A 1 119 ? 10.337 -8.576 -1.330 1.00 92.00 119 ARG A C 1
ATOM 960 O O . ARG A 1 119 ? 10.537 -7.698 -0.485 1.00 92.00 119 ARG A O 1
ATOM 967 N N . PRO A 1 120 ? 11.367 -9.196 -1.945 1.00 91.00 120 PRO A N 1
ATOM 968 C CA . PRO A 1 120 ? 12.755 -8.769 -1.766 1.00 91.00 120 PRO A CA 1
ATOM 969 C C . PRO A 1 120 ? 12.973 -7.308 -2.176 1.00 91.00 120 PRO A C 1
ATOM 971 O O . PRO A 1 120 ? 13.506 -6.535 -1.380 1.00 91.00 120 PRO A O 1
ATOM 974 N N . PHE A 1 121 ? 12.475 -6.909 -3.349 1.00 90.25 121 PHE A N 1
ATOM 975 C CA . PHE A 1 121 ? 12.540 -5.528 -3.829 1.00 90.25 121 PHE A CA 1
ATOM 976 C C . PHE A 1 121 ? 11.763 -4.591 -2.899 1.00 90.25 121 PHE A C 1
ATOM 978 O O . PHE A 1 121 ? 12.290 -3.572 -2.459 1.00 90.25 121 PHE A O 1
ATOM 985 N N . TYR A 1 122 ? 10.545 -4.973 -2.492 1.00 91.69 122 TYR A N 1
ATOM 986 C CA . TYR A 1 122 ? 9.727 -4.171 -1.575 1.00 91.69 122 TYR A CA 1
ATOM 987 C C . TYR A 1 122 ? 10.444 -3.920 -0.239 1.00 91.69 122 TYR A C 1
ATOM 989 O O . TYR A 1 122 ? 10.451 -2.794 0.262 1.00 91.69 122 TYR A O 1
ATOM 997 N N . LYS A 1 123 ? 11.097 -4.946 0.326 1.00 89.06 123 LYS A N 1
ATOM 998 C CA . LYS A 1 123 ? 11.900 -4.806 1.549 1.00 89.06 123 LYS A CA 1
ATOM 999 C C . LYS A 1 123 ? 13.098 -3.881 1.347 1.00 89.06 123 LYS A C 1
ATOM 1001 O O . LYS A 1 123 ? 13.343 -3.047 2.211 1.00 89.06 123 LYS A O 1
ATOM 1006 N N . LEU A 1 124 ? 13.816 -3.992 0.229 1.00 86.62 124 LEU A N 1
ATOM 1007 C CA . LEU A 1 124 ? 14.935 -3.098 -0.089 1.00 86.62 124 LEU A CA 1
ATOM 1008 C C . LEU A 1 124 ? 14.474 -1.642 -0.252 1.00 86.62 124 LEU A C 1
ATOM 1010 O O . LEU A 1 124 ? 15.103 -0.733 0.282 1.00 86.62 124 LEU A O 1
ATOM 1014 N N . ALA A 1 125 ? 13.342 -1.411 -0.921 1.00 87.19 125 ALA A N 1
ATOM 1015 C CA . ALA A 1 125 ? 12.751 -0.080 -1.046 1.00 87.19 125 ALA A CA 1
ATOM 1016 C C . ALA A 1 125 ? 12.338 0.494 0.308 1.00 87.19 125 ALA A C 1
ATOM 1018 O O . ALA A 1 125 ? 12.501 1.686 0.565 1.00 87.19 125 ALA A O 1
ATOM 1019 N N . ASN A 1 126 ? 11.813 -0.365 1.179 1.00 84.31 126 ASN A N 1
ATOM 1020 C CA . ASN A 1 126 ? 11.406 -0.006 2.524 1.00 84.31 126 ASN A CA 1
ATOM 1021 C C . ASN A 1 126 ? 12.614 0.396 3.396 1.00 84.31 126 ASN A C 1
ATOM 1023 O O . ASN A 1 126 ? 12.538 1.414 4.081 1.00 84.31 126 ASN A O 1
ATOM 1027 N N . MET A 1 127 ? 13.751 -0.305 3.290 1.00 81.94 127 MET A N 1
ATOM 1028 C CA . MET A 1 127 ? 14.981 0.024 4.034 1.00 81.94 127 MET A CA 1
ATOM 1029 C C . MET A 1 127 ? 15.475 1.453 3.790 1.00 81.94 127 MET A C 1
ATOM 1031 O O . MET A 1 127 ? 16.048 2.048 4.686 1.00 81.94 127 MET A O 1
ATOM 1035 N N . ASN A 1 128 ? 15.259 2.031 2.607 1.00 71.88 128 ASN A N 1
ATOM 1036 C CA . ASN A 1 128 ? 15.686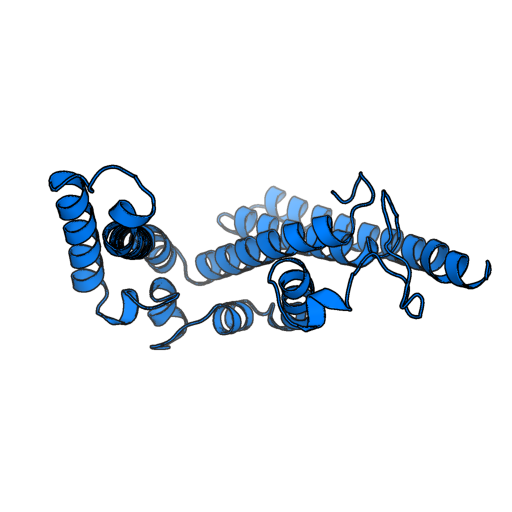 3.409 2.330 1.00 71.88 128 ASN A CA 1
ATOM 1037 C C . ASN A 1 128 ? 14.713 4.475 2.862 1.00 71.88 128 ASN A C 1
ATOM 1039 O O . ASN A 1 128 ? 15.027 5.665 2.828 1.00 71.88 128 ASN A O 1
ATOM 1043 N N . VAL A 1 129 ? 13.532 4.055 3.322 1.00 74.62 129 VAL A N 1
ATOM 1044 C CA . VAL A 1 129 ? 12.460 4.916 3.842 1.00 74.62 129 VAL A CA 1
ATOM 1045 C C . VAL A 1 129 ? 12.354 4.806 5.363 1.00 74.62 129 VAL A C 1
ATOM 1047 O O . VAL A 1 129 ? 12.140 5.812 6.037 1.00 74.62 129 VAL A O 1
ATOM 1050 N N . HIS A 1 130 ? 12.503 3.603 5.918 1.00 68.88 130 HIS A N 1
ATOM 1051 C CA . HIS A 1 130 ? 12.581 3.378 7.358 1.00 68.88 130 HIS A CA 1
ATOM 1052 C C . HIS A 1 130 ? 14.033 3.417 7.830 1.00 68.88 130 HIS A C 1
ATOM 1054 O O . HIS A 1 130 ? 14.926 2.948 7.136 1.00 68.88 130 HIS A O 1
ATOM 1060 N N . ALA A 1 131 ? 14.268 3.944 9.033 1.00 71.88 131 ALA A N 1
ATOM 1061 C CA . ALA A 1 131 ? 15.589 3.999 9.662 1.00 71.88 131 ALA A CA 1
ATOM 1062 C C . ALA A 1 131 ? 16.053 2.613 10.162 1.00 71.88 131 ALA A C 1
ATOM 1064 O O . ALA A 1 131 ? 16.430 2.444 11.319 1.00 71.88 131 ALA A O 1
ATOM 1065 N N . ASP A 1 132 ? 15.978 1.601 9.297 1.00 73.00 132 ASP A N 1
ATOM 1066 C CA . ASP A 1 132 ? 16.544 0.279 9.535 1.00 73.00 132 ASP A CA 1
ATOM 1067 C C . ASP A 1 132 ? 18.072 0.405 9.664 1.00 73.00 132 ASP A C 1
ATOM 1069 O O . ASP A 1 132 ? 18.689 1.260 9.025 1.00 73.00 132 ASP A O 1
ATOM 1073 N N . SER A 1 133 ? 18.715 -0.444 10.462 1.00 77.25 133 SER A N 1
ATOM 1074 C CA . SER A 1 133 ? 20.172 -0.419 10.640 1.00 77.25 133 SER A CA 1
ATOM 1075 C C . SER A 1 133 ? 20.920 -0.583 9.313 1.00 77.25 133 SER A C 1
ATOM 1077 O O . SER A 1 133 ? 21.999 -0.015 9.134 1.00 77.25 133 SER A O 1
ATOM 1079 N N . LYS A 1 134 ? 20.321 -1.280 8.338 1.00 72.62 134 LYS A N 1
ATOM 1080 C CA . LYS A 1 134 ? 20.889 -1.446 6.995 1.00 72.62 134 LYS A CA 1
ATOM 1081 C C . LYS A 1 134 ? 20.782 -0.194 6.112 1.00 72.62 134 LYS A C 1
ATOM 1083 O O . LYS A 1 134 ? 21.569 -0.053 5.182 1.00 72.62 134 LYS A O 1
ATOM 1088 N N . SER A 1 135 ? 19.883 0.744 6.421 1.00 71.00 135 SER A N 1
ATOM 1089 C CA . SER A 1 135 ? 19.720 2.020 5.692 1.00 71.00 135 SER A CA 1
ATOM 1090 C C . SER A 1 135 ? 20.950 2.936 5.780 1.00 71.00 135 SER A C 1
ATOM 1092 O O . SER A 1 135 ? 21.142 3.826 4.951 1.00 71.00 135 SER A O 1
ATOM 1094 N N . ILE A 1 136 ? 21.799 2.705 6.790 1.00 73.31 136 ILE A N 1
ATOM 1095 C CA . ILE A 1 136 ? 23.054 3.431 7.006 1.00 73.31 136 ILE A CA 1
ATOM 1096 C C . ILE A 1 136 ? 24.090 3.045 5.946 1.00 73.31 136 ILE A C 1
ATOM 1098 O O . ILE A 1 136 ? 24.845 3.898 5.486 1.00 73.31 136 ILE A O 1
ATOM 1102 N N . SER A 1 137 ? 24.131 1.768 5.558 1.00 73.12 137 SER A N 1
ATOM 1103 C CA . SER A 1 137 ? 25.166 1.217 4.677 1.00 73.12 137 SER A CA 1
ATOM 1104 C C . SER A 1 137 ? 24.676 0.893 3.268 1.00 73.12 137 SER A C 1
ATOM 1106 O O . SER A 1 137 ? 25.493 0.786 2.357 1.00 73.12 137 SER A O 1
ATOM 1108 N N . PHE A 1 138 ? 23.367 0.743 3.064 1.00 75.94 138 PHE A N 1
ATOM 1109 C CA . PHE A 1 138 ? 22.783 0.444 1.763 1.00 75.94 138 PHE A CA 1
ATOM 1110 C C . PHE A 1 138 ? 22.144 1.685 1.140 1.00 75.94 138 PHE A C 1
ATOM 1112 O O . PHE A 1 138 ? 21.310 2.345 1.753 1.00 75.94 138 PHE A O 1
ATOM 1119 N N . ARG A 1 139 ? 22.501 1.959 -0.115 1.00 78.56 139 ARG A N 1
ATOM 1120 C CA . ARG A 1 139 ? 21.804 2.895 -1.001 1.00 78.56 139 ARG A CA 1
ATOM 1121 C C . ARG A 1 139 ? 21.731 2.260 -2.375 1.00 78.56 139 ARG A C 1
ATOM 1123 O O . ARG A 1 139 ? 22.731 1.741 -2.861 1.00 78.56 139 ARG A O 1
ATOM 1130 N N . LEU A 1 140 ? 20.572 2.345 -3.010 1.00 82.12 140 LEU A N 1
ATOM 1131 C CA . LEU A 1 140 ? 20.378 1.796 -4.345 1.00 82.12 140 LEU A CA 1
ATOM 1132 C C . LEU A 1 140 ? 21.183 2.584 -5.388 1.00 82.12 140 LEU A C 1
ATOM 1134 O O . LEU A 1 140 ? 21.704 2.007 -6.333 1.00 82.12 140 LEU A O 1
ATOM 1138 N N . GLY A 1 141 ? 21.319 3.900 -5.198 1.00 81.00 141 GLY A N 1
ATOM 1139 C CA . GLY A 1 141 ? 22.113 4.757 -6.080 1.00 81.00 141 GLY A CA 1
ATOM 1140 C C . GLY A 1 141 ? 23.634 4.645 -5.912 1.00 81.00 141 GLY A C 1
ATOM 1141 O O . GLY A 1 141 ? 24.350 5.390 -6.581 1.00 81.00 141 GLY A O 1
ATOM 1142 N N . LEU A 1 142 ? 24.140 3.771 -5.028 1.00 78.81 142 LEU A N 1
ATOM 1143 C CA . LEU A 1 142 ? 25.576 3.584 -4.793 1.00 78.81 142 LEU A CA 1
ATOM 1144 C C . LEU A 1 142 ? 26.107 2.324 -5.491 1.00 78.81 142 LEU A C 1
ATOM 1146 O O . LEU A 1 142 ? 25.574 1.237 -5.258 1.00 78.81 142 LEU A O 1
ATOM 1150 N N . PRO A 1 143 ? 27.193 2.428 -6.280 1.00 73.31 143 PRO A N 1
ATOM 1151 C CA . PRO A 1 143 ? 27.842 1.258 -6.850 1.00 73.31 143 PRO A CA 1
ATOM 1152 C C . PRO A 1 143 ? 28.401 0.309 -5.784 1.00 73.31 143 PRO A C 1
ATOM 1154 O O . PRO A 1 143 ? 28.938 0.767 -4.766 1.00 73.31 143 PRO A O 1
ATOM 1157 N N . PRO A 1 144 ? 28.329 -1.016 -6.012 1.00 63.56 144 PRO A N 1
ATOM 1158 C CA . PRO A 1 144 ? 28.956 -1.983 -5.124 1.00 63.56 144 PRO A CA 1
ATOM 1159 C C . PRO A 1 144 ? 30.466 -1.714 -5.054 1.00 63.56 144 PRO A C 1
ATOM 1161 O O . PRO A 1 144 ? 31.111 -1.494 -6.076 1.00 63.56 144 PRO A O 1
ATOM 1164 N N . ASN A 1 145 ? 31.020 -1.744 -3.837 1.00 64.38 145 ASN A N 1
ATOM 1165 C CA . ASN A 1 145 ? 32.428 -1.471 -3.492 1.00 64.38 145 ASN A CA 1
ATOM 1166 C C . ASN A 1 145 ? 32.845 0.006 -3.363 1.00 64.38 145 ASN A C 1
ATOM 1168 O O . ASN A 1 145 ? 34.006 0.277 -3.068 1.00 64.38 145 ASN A O 1
ATOM 1172 N N . VAL A 1 146 ? 31.919 0.965 -3.458 1.00 64.00 146 VAL A N 1
ATOM 1173 C CA . VAL A 1 146 ? 32.187 2.378 -3.124 1.00 64.00 146 VAL A CA 1
ATOM 1174 C C . VAL A 1 146 ? 31.719 2.657 -1.691 1.00 64.00 146 VAL A C 1
ATOM 1176 O O . VAL A 1 146 ? 30.781 3.406 -1.443 1.00 64.00 146 VAL A O 1
ATOM 1179 N N . ALA A 1 147 ? 32.342 1.992 -0.716 1.00 53.00 147 ALA A N 1
ATOM 1180 C CA . ALA A 1 147 ? 31.844 1.931 0.665 1.00 53.00 147 ALA A CA 1
ATOM 1181 C C . ALA A 1 147 ? 31.981 3.242 1.477 1.00 53.00 147 ALA A C 1
ATOM 1183 O O . ALA A 1 147 ? 31.639 3.258 2.657 1.00 53.00 147 ALA A O 1
ATOM 1184 N N . GLN A 1 148 ? 32.503 4.331 0.897 1.00 56.75 148 GLN A N 1
ATOM 1185 C CA . GLN A 1 148 ? 32.884 5.534 1.658 1.00 56.75 148 GLN A CA 1
ATOM 1186 C C . GLN A 1 148 ? 32.584 6.873 0.963 1.00 56.75 148 GLN A C 1
ATOM 1188 O O . GLN A 1 148 ? 33.009 7.916 1.456 1.00 56.75 148 GLN A O 1
ATOM 1193 N N . ILE A 1 149 ? 31.847 6.888 -0.153 1.00 63.09 149 ILE A N 1
ATOM 1194 C CA . ILE A 1 149 ? 31.503 8.141 -0.843 1.00 63.09 149 ILE A CA 1
ATOM 1195 C C . ILE A 1 149 ? 30.011 8.417 -0.675 1.00 63.09 149 ILE A C 1
ATOM 1197 O O . ILE A 1 149 ? 29.162 7.640 -1.107 1.00 63.09 149 ILE A O 1
ATOM 1201 N N . LEU A 1 150 ? 29.689 9.560 -0.070 1.00 61.34 150 LEU A N 1
ATOM 1202 C CA . LEU A 1 150 ? 28.351 10.134 -0.145 1.00 61.34 150 LEU A CA 1
ATOM 1203 C C . LEU A 1 150 ? 28.122 10.597 -1.584 1.00 61.34 150 LEU A C 1
ATOM 1205 O O . LEU A 1 150 ? 28.681 11.606 -2.012 1.00 61.34 150 LEU A O 1
ATOM 1209 N N . VAL A 1 151 ? 27.306 9.867 -2.343 1.00 62.06 151 VAL A N 1
ATOM 1210 C CA . VAL A 1 151 ? 26.831 10.366 -3.636 1.00 62.06 151 VAL A CA 1
ATOM 1211 C C . VAL A 1 151 ? 25.876 11.524 -3.371 1.00 62.06 151 VAL A C 1
ATOM 1213 O O . VAL A 1 151 ? 24.792 11.352 -2.814 1.00 62.06 151 VAL A O 1
ATOM 1216 N N . VAL A 1 152 ? 26.308 12.720 -3.762 1.00 63.38 152 VAL A N 1
ATOM 1217 C CA . VAL A 1 152 ? 25.513 13.945 -3.708 1.00 63.38 152 VAL A CA 1
ATOM 1218 C C . VAL A 1 152 ? 25.145 14.322 -5.138 1.00 63.38 152 VAL A C 1
ATOM 1220 O O . VAL A 1 152 ? 26.019 14.565 -5.965 1.00 63.38 152 VAL A O 1
ATOM 1223 N N . GLY A 1 153 ? 23.847 14.376 -5.441 1.00 67.06 153 GLY A N 1
ATOM 1224 C CA . GLY A 1 153 ? 23.345 14.817 -6.744 1.00 67.06 153 GLY A CA 1
ATOM 1225 C C . GLY A 1 153 ? 22.666 13.722 -7.566 1.00 67.06 153 GLY A C 1
ATOM 1226 O O . GLY A 1 153 ? 22.167 12.737 -7.029 1.00 67.06 153 GLY A O 1
ATOM 1227 N N . ARG A 1 154 ? 22.566 13.959 -8.878 1.00 77.25 154 ARG A N 1
ATOM 1228 C CA . ARG A 1 154 ? 21.817 13.120 -9.824 1.00 77.25 154 ARG A CA 1
ATOM 1229 C C . ARG A 1 154 ? 22.722 12.028 -10.389 1.00 77.25 154 ARG A C 1
ATOM 1231 O O . ARG A 1 154 ? 23.815 12.335 -10.851 1.00 77.25 154 ARG A O 1
ATOM 1238 N N . SER A 1 155 ? 22.239 10.792 -10.425 1.00 78.19 155 SER A N 1
ATOM 1239 C CA . SER A 1 155 ? 22.922 9.665 -11.060 1.00 78.19 155 SER A CA 1
ATOM 1240 C C . SER A 1 155 ? 21.927 8.768 -11.789 1.00 78.19 155 SER A C 1
ATOM 1242 O O . SER A 1 155 ? 20.770 8.644 -11.389 1.00 78.19 155 SER A O 1
ATOM 1244 N N . MET A 1 156 ? 22.388 8.139 -12.869 1.00 77.12 156 MET A N 1
ATOM 1245 C CA . MET A 1 156 ? 21.625 7.098 -13.559 1.00 77.12 156 MET A CA 1
ATOM 1246 C C . MET A 1 156 ? 21.819 5.711 -12.926 1.00 77.12 156 MET A C 1
ATOM 1248 O O . MET A 1 156 ? 21.036 4.805 -13.204 1.00 77.12 156 MET A O 1
ATOM 1252 N N . PHE A 1 157 ? 22.828 5.555 -12.064 1.00 82.44 157 PHE A N 1
ATOM 1253 C CA . PHE A 1 157 ? 23.120 4.305 -11.366 1.00 82.44 157 PHE A CA 1
ATOM 1254 C C . PHE A 1 157 ? 21.955 3.897 -10.450 1.00 82.44 157 PHE A C 1
ATOM 1256 O O . PHE A 1 157 ? 21.404 4.739 -9.735 1.00 82.44 157 PHE A O 1
ATOM 1263 N N . GLY A 1 158 ? 21.569 2.617 -10.474 1.00 84.69 158 GLY A N 1
ATOM 1264 C CA . GLY A 1 158 ? 20.497 2.084 -9.627 1.00 84.69 158 GLY A CA 1
ATOM 1265 C C . GLY A 1 158 ? 19.078 2.501 -10.037 1.00 84.69 158 GLY A C 1
ATOM 1266 O O . GLY A 1 158 ? 18.125 2.226 -9.311 1.00 84.69 158 GLY A O 1
ATOM 1267 N N . LEU A 1 159 ? 18.895 3.172 -11.183 1.00 88.38 159 LEU A N 1
ATOM 1268 C CA . LEU A 1 159 ? 17.563 3.530 -11.690 1.00 88.38 159 LEU A CA 1
ATOM 1269 C C . LEU A 1 159 ? 16.838 2.382 -12.390 1.00 88.38 159 LEU A C 1
ATOM 1271 O O . LEU A 1 159 ? 15.615 2.454 -12.523 1.00 88.38 159 LEU A O 1
ATOM 1275 N N . ALA A 1 160 ? 17.566 1.362 -12.847 1.00 89.56 160 ALA A N 1
ATOM 1276 C CA . ALA A 1 160 ? 17.000 0.300 -13.667 1.00 89.56 160 ALA A CA 1
ATOM 1277 C C . ALA A 1 160 ? 15.852 -0.427 -12.951 1.00 89.56 160 ALA A C 1
ATOM 1279 O O . ALA A 1 160 ? 14.724 -0.448 -13.448 1.00 89.56 160 ALA A O 1
ATOM 1280 N N . GLU A 1 161 ? 16.120 -0.913 -11.739 1.00 88.94 161 GLU A N 1
ATOM 1281 C CA . GLU A 1 161 ? 15.155 -1.649 -10.919 1.00 88.94 161 GLU A CA 1
ATOM 1282 C C . GLU A 1 161 ? 13.899 -0.808 -10.583 1.00 88.94 161 GLU A C 1
ATOM 1284 O O . GLU A 1 161 ? 12.794 -1.254 -10.891 1.00 88.94 161 GLU A O 1
ATOM 1289 N N . PRO A 1 162 ? 13.989 0.440 -10.068 1.00 92.19 162 PRO A N 1
ATOM 1290 C CA . PRO A 1 162 ? 12.807 1.266 -9.820 1.00 92.19 162 PRO A CA 1
ATOM 1291 C C . PRO A 1 162 ? 11.975 1.571 -11.067 1.00 92.19 162 PRO A C 1
ATOM 1293 O O . PRO A 1 162 ? 10.757 1.707 -10.957 1.00 92.19 162 PRO A O 1
ATOM 1296 N N . ILE A 1 163 ? 12.605 1.718 -12.238 1.00 93.31 163 ILE A N 1
ATOM 1297 C CA . ILE A 1 163 ? 11.897 1.988 -13.497 1.00 93.31 163 ILE A CA 1
ATOM 1298 C C . ILE A 1 163 ? 11.136 0.743 -13.956 1.00 93.31 163 ILE A C 1
ATOM 1300 O O . ILE A 1 163 ? 9.940 0.836 -14.235 1.00 93.31 163 ILE A O 1
ATOM 1304 N N . GLN A 1 164 ? 11.807 -0.409 -14.000 1.00 93.88 164 GLN A N 1
ATOM 1305 C CA . GLN A 1 164 ? 11.201 -1.687 -14.379 1.00 93.88 164 GLN A CA 1
ATOM 1306 C C . GLN A 1 164 ? 10.054 -2.048 -13.432 1.00 93.88 164 GLN A C 1
ATOM 1308 O O . GLN A 1 164 ? 8.931 -2.305 -13.870 1.00 93.88 164 GLN A O 1
ATOM 1313 N N . ASN A 1 165 ? 10.293 -1.955 -12.126 1.00 94.88 165 ASN A N 1
ATOM 1314 C CA . ASN A 1 165 ? 9.287 -2.289 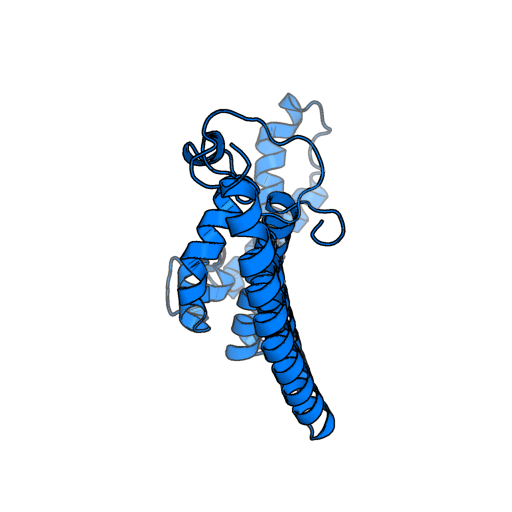-11.134 1.00 94.88 165 ASN A CA 1
ATOM 1315 C C . ASN A 1 165 ? 8.087 -1.324 -11.182 1.00 94.88 165 ASN A C 1
ATOM 1317 O O . ASN A 1 165 ? 6.942 -1.751 -11.033 1.00 94.88 165 ASN A O 1
ATOM 1321 N N . ALA A 1 166 ? 8.311 -0.029 -11.443 1.00 95.69 166 ALA A N 1
ATOM 1322 C CA . ALA A 1 166 ? 7.219 0.926 -11.635 1.00 95.69 166 ALA A CA 1
ATOM 1323 C C . ALA A 1 166 ? 6.386 0.617 -12.884 1.00 95.69 166 ALA A C 1
ATOM 1325 O O . ALA A 1 166 ? 5.158 0.658 -12.808 1.00 95.69 166 ALA A O 1
ATOM 1326 N N . ALA A 1 167 ? 7.026 0.283 -14.007 1.00 96.06 167 ALA A N 1
ATOM 1327 C CA . ALA A 1 167 ? 6.328 -0.106 -15.230 1.00 96.06 167 ALA A CA 1
ATOM 1328 C C . ALA A 1 167 ? 5.469 -1.363 -15.003 1.00 96.06 167 ALA A C 1
ATOM 1330 O O . ALA A 1 167 ? 4.285 -1.365 -15.339 1.00 96.06 167 ALA A O 1
ATOM 1331 N N . TYR A 1 168 ? 6.031 -2.375 -14.335 1.00 96.19 168 TYR A N 1
ATOM 1332 C CA . TYR A 1 168 ? 5.320 -3.593 -13.949 1.00 96.19 168 TYR A CA 1
ATOM 1333 C C . TYR A 1 168 ? 4.098 -3.300 -13.066 1.00 96.19 168 TYR A C 1
ATOM 1335 O O . TYR A 1 168 ? 2.980 -3.704 -13.391 1.00 96.19 168 TYR A O 1
ATOM 1343 N N . SER A 1 169 ? 4.272 -2.543 -11.976 1.00 97.25 169 SER A N 1
ATOM 1344 C CA . SER A 1 169 ? 3.166 -2.216 -11.070 1.00 97.25 169 SER A CA 1
ATOM 1345 C C . SER A 1 169 ? 2.085 -1.360 -11.750 1.00 97.25 169 SER A C 1
ATOM 1347 O O . SER A 1 169 ? 0.901 -1.623 -11.555 1.00 97.25 169 SER A O 1
ATOM 1349 N N . ILE A 1 170 ? 2.450 -0.387 -12.599 1.00 96.44 170 ILE A N 1
ATOM 1350 C CA . ILE A 1 170 ? 1.474 0.410 -13.371 1.00 96.44 170 ILE A CA 1
ATOM 1351 C C . ILE A 1 170 ? 0.675 -0.476 -14.326 1.00 96.44 170 ILE A C 1
ATOM 1353 O O . ILE A 1 170 ? -0.546 -0.333 -14.395 1.00 96.44 170 ILE A O 1
ATOM 1357 N N . ASN A 1 171 ? 1.331 -1.385 -15.050 1.00 97.06 171 ASN A N 1
ATOM 1358 C CA . ASN A 1 171 ? 0.647 -2.289 -15.972 1.00 97.06 171 ASN A CA 1
ATOM 1359 C C . ASN A 1 171 ? -0.332 -3.202 -15.229 1.00 97.06 171 ASN A C 1
ATOM 1361 O O . ASN A 1 171 ? -1.489 -3.319 -15.623 1.00 97.06 171 ASN A O 1
ATOM 1365 N N . ASN A 1 172 ? 0.089 -3.757 -14.092 1.00 96.19 172 ASN A N 1
ATOM 1366 C CA . ASN A 1 172 ? -0.758 -4.587 -13.242 1.00 96.19 172 ASN A CA 1
ATOM 1367 C C . ASN A 1 172 ? -1.955 -3.824 -12.661 1.00 96.19 172 ASN A C 1
ATOM 1369 O O . ASN A 1 172 ? -3.071 -4.346 -12.662 1.00 96.19 172 ASN A O 1
ATOM 1373 N N . LEU A 1 173 ? -1.753 -2.590 -12.193 1.00 97.06 173 LEU A N 1
ATOM 1374 C CA . LEU A 1 173 ? -2.829 -1.734 -11.690 1.00 97.06 173 LEU A CA 1
ATOM 1375 C C . LEU A 1 173 ? -3.812 -1.362 -12.807 1.00 97.06 173 LEU A C 1
ATOM 1377 O O . LEU A 1 173 ? -5.027 -1.427 -12.620 1.00 97.06 173 LEU A O 1
ATOM 1381 N N . THR A 1 174 ? -3.287 -1.022 -13.985 1.00 96.81 174 THR A N 1
ATOM 1382 C CA . THR A 1 174 ? -4.084 -0.710 -15.177 1.00 96.81 174 THR A CA 1
ATOM 1383 C C . THR A 1 174 ? -4.908 -1.922 -15.598 1.00 96.81 174 THR A C 1
ATOM 1385 O O . THR A 1 174 ? -6.117 -1.810 -15.780 1.00 96.81 174 THR A O 1
ATOM 1388 N N . GLY A 1 175 ? -4.295 -3.105 -15.664 1.00 96.06 175 GLY A N 1
ATOM 1389 C CA . GLY A 1 175 ? -4.992 -4.358 -15.934 1.00 96.06 175 GLY A CA 1
ATOM 1390 C C . GLY A 1 175 ? -6.046 -4.678 -14.874 1.00 96.06 175 GLY A C 1
ATOM 1391 O O . GLY A 1 175 ? -7.141 -5.120 -15.214 1.00 96.06 175 GLY A O 1
ATOM 1392 N N . ALA A 1 176 ? -5.773 -4.411 -13.593 1.00 95.38 176 ALA A N 1
ATOM 1393 C CA . ALA A 1 176 ? -6.757 -4.600 -12.532 1.00 95.38 176 ALA A CA 1
ATOM 1394 C C . ALA A 1 176 ? -8.006 -3.728 -12.746 1.00 95.38 176 ALA A C 1
ATOM 1396 O O . ALA A 1 176 ? -9.118 -4.237 -12.616 1.00 95.38 176 ALA A O 1
ATOM 1397 N N . LEU A 1 177 ? -7.816 -2.463 -13.133 1.00 95.19 177 LEU A N 1
ATOM 1398 C CA . LEU A 1 177 ? -8.891 -1.511 -13.414 1.00 95.19 177 LEU A CA 1
ATOM 1399 C C . LEU A 1 177 ? -9.670 -1.866 -14.688 1.00 95.19 177 LEU A C 1
ATOM 1401 O O . LEU A 1 177 ? -10.894 -1.961 -14.663 1.00 95.19 177 LEU A O 1
ATOM 1405 N N . LEU A 1 178 ? -8.971 -2.078 -15.803 1.00 96.19 178 LEU A N 1
ATOM 1406 C CA . LEU A 1 178 ? -9.592 -2.326 -17.107 1.00 96.19 178 LEU A CA 1
ATOM 1407 C C . LEU A 1 178 ? -10.368 -3.649 -17.147 1.00 96.19 178 LEU A C 1
ATOM 1409 O O . LEU A 1 178 ? -11.370 -3.755 -17.851 1.00 96.19 178 LEU A O 1
ATOM 1413 N N . LEU A 1 179 ? -9.944 -4.644 -16.365 1.00 95.00 179 LEU A N 1
ATOM 1414 C CA . LEU A 1 179 ? -10.618 -5.939 -16.268 1.00 95.00 179 LEU A CA 1
ATOM 1415 C C . LEU A 1 179 ? -11.800 -5.959 -15.285 1.00 95.00 179 LEU A C 1
ATOM 1417 O O . LEU A 1 179 ? -12.379 -7.027 -15.100 1.00 95.00 179 LEU A O 1
ATOM 1421 N N . LEU A 1 180 ? -12.168 -4.837 -14.651 1.00 93.44 180 LEU A N 1
ATOM 1422 C CA . LEU A 1 180 ? -13.436 -4.756 -13.904 1.00 93.44 180 LEU A CA 1
ATOM 1423 C C . LEU A 1 180 ? -14.647 -4.911 -14.832 1.00 93.44 180 LEU A C 1
ATOM 1425 O O . LEU A 1 180 ? -15.666 -5.471 -14.446 1.00 93.44 180 LEU A O 1
ATOM 1429 N N . GLU A 1 181 ? -14.505 -4.448 -16.068 1.00 93.69 181 GLU A N 1
ATOM 1430 C CA . GLU A 1 181 ? -15.525 -4.507 -17.107 1.00 93.69 181 GLU A CA 1
ATOM 1431 C C . GLU A 1 181 ? -14.818 -4.797 -18.446 1.00 93.69 181 GLU A C 1
ATOM 1433 O O . GLU A 1 181 ? -14.470 -3.880 -19.194 1.00 93.69 181 GLU A O 1
ATOM 1438 N N . PRO A 1 182 ? -14.510 -6.062 -18.749 1.00 94.19 182 PRO A N 1
ATOM 1439 C CA . PRO A 1 182 ? -13.721 -6.402 -19.925 1.00 94.19 182 PRO A CA 1
ATOM 1440 C C . PRO A 1 182 ? -14.484 -6.118 -21.226 1.00 94.19 182 PRO A C 1
ATOM 1442 O O . PRO A 1 182 ? -15.660 -6.443 -21.368 1.00 94.19 182 PRO A O 1
ATOM 1445 N N . ASN A 1 183 ? -13.781 -5.556 -22.208 1.00 97.00 183 ASN A N 1
ATOM 1446 C CA . ASN A 1 183 ? -14.217 -5.464 -23.601 1.00 97.00 183 ASN A CA 1
ATOM 1447 C C . ASN A 1 183 ? -12.994 -5.567 -24.532 1.00 97.00 183 ASN A C 1
ATOM 1449 O O . ASN A 1 183 ? -11.857 -5.563 -24.055 1.00 97.00 183 ASN A O 1
ATOM 1453 N N . ILE A 1 184 ? -13.218 -5.681 -25.844 1.00 97.56 184 ILE A N 1
ATOM 1454 C CA . ILE A 1 184 ? -12.139 -5.901 -26.821 1.00 97.56 184 ILE A CA 1
ATOM 1455 C C . ILE A 1 184 ? -11.095 -4.779 -26.764 1.00 97.56 184 ILE A C 1
ATOM 1457 O O . ILE A 1 184 ? -9.903 -5.072 -26.712 1.00 97.56 184 ILE A O 1
ATOM 1461 N N . ASP A 1 185 ? -11.522 -3.519 -26.678 1.00 97.62 185 ASP A N 1
ATOM 1462 C CA . ASP A 1 185 ? -10.611 -2.370 -26.636 1.00 97.62 185 ASP A CA 1
ATOM 1463 C C . ASP A 1 185 ? -9.757 -2.365 -25.362 1.00 97.62 185 ASP A C 1
ATOM 1465 O O . ASP A 1 185 ? -8.553 -2.121 -25.402 1.00 97.62 185 ASP A O 1
ATOM 1469 N N . ARG A 1 186 ? -10.362 -2.691 -24.215 1.00 97.56 186 ARG A N 1
ATOM 1470 C CA . ARG A 1 186 ? -9.680 -2.784 -22.917 1.00 97.56 186 ARG A CA 1
ATOM 1471 C C . ARG A 1 186 ? -8.683 -3.940 -22.894 1.00 97.56 186 ARG A C 1
ATOM 1473 O O . ARG A 1 186 ? -7.590 -3.781 -22.360 1.00 97.56 186 ARG A O 1
ATOM 1480 N N . LEU A 1 187 ? -9.024 -5.077 -23.501 1.00 97.19 187 LEU A N 1
ATOM 1481 C CA . LEU A 1 187 ? -8.100 -6.202 -23.659 1.00 97.19 187 LEU A CA 1
ATOM 1482 C C . LEU A 1 187 ? -6.940 -5.843 -24.595 1.00 97.19 187 LEU A C 1
ATOM 1484 O O . LEU A 1 187 ? -5.788 -6.105 -24.255 1.00 97.19 187 LEU A O 1
ATOM 1488 N N . ALA A 1 188 ? -7.221 -5.191 -25.726 1.00 97.56 188 ALA A N 1
ATOM 1489 C CA . ALA A 1 188 ? -6.198 -4.715 -26.652 1.00 97.56 188 ALA A CA 1
ATOM 1490 C C . ALA A 1 188 ? -5.248 -3.709 -25.981 1.00 97.56 188 ALA A C 1
ATOM 1492 O O . ALA A 1 188 ? -4.034 -3.813 -26.147 1.00 97.56 188 ALA A O 1
ATOM 1493 N N . ALA A 1 189 ? -5.778 -2.794 -25.162 1.00 96.75 189 ALA A N 1
ATOM 1494 C CA . ALA A 1 189 ? -4.976 -1.852 -24.389 1.00 96.75 189 ALA A CA 1
ATOM 1495 C C . ALA A 1 189 ? -4.028 -2.565 -23.413 1.00 96.75 189 ALA A C 1
ATOM 1497 O O . ALA A 1 189 ? -2.850 -2.229 -23.380 1.00 96.75 189 ALA A O 1
ATOM 1498 N N . ILE A 1 190 ? -4.504 -3.576 -22.673 1.00 96.94 190 ILE A N 1
ATOM 1499 C CA . ILE A 1 190 ? -3.663 -4.360 -21.748 1.00 96.94 190 ILE A CA 1
ATOM 1500 C C . ILE A 1 190 ? -2.548 -5.098 -22.498 1.00 96.94 190 ILE A C 1
ATOM 1502 O O . ILE A 1 190 ? -1.410 -5.140 -22.030 1.00 96.94 190 ILE A O 1
ATOM 1506 N N . ILE A 1 191 ? -2.858 -5.684 -23.658 1.00 97.31 191 ILE A N 1
ATOM 1507 C CA . ILE A 1 191 ? -1.861 -6.376 -24.486 1.00 97.31 191 ILE A CA 1
ATOM 1508 C C . ILE A 1 191 ? -0.794 -5.381 -24.952 1.00 97.31 191 ILE A C 1
ATOM 1510 O O . ILE A 1 191 ? 0.396 -5.645 -24.788 1.00 97.31 191 ILE A O 1
ATOM 1514 N N . ALA A 1 192 ? -1.208 -4.220 -25.465 1.00 97.25 192 ALA A N 1
ATOM 1515 C CA . ALA A 1 192 ? -0.291 -3.182 -25.922 1.00 97.25 192 ALA A CA 1
ATOM 1516 C C . ALA A 1 192 ? 0.587 -2.639 -24.782 1.00 97.25 192 ALA A C 1
ATOM 1518 O O . ALA A 1 192 ? 1.801 -2.529 -24.935 1.00 97.25 192 ALA A O 1
ATOM 1519 N N . THR A 1 193 ? 0.011 -2.343 -23.610 1.00 96.62 193 THR A N 1
ATOM 1520 C CA . THR A 1 193 ? 0.799 -1.863 -22.464 1.00 96.62 193 THR A CA 1
ATOM 1521 C C . THR A 1 193 ? 1.756 -2.925 -21.943 1.00 96.62 193 THR A C 1
ATOM 1523 O O . THR A 1 193 ? 2.866 -2.581 -21.551 1.00 96.62 193 THR A O 1
ATOM 1526 N N . THR A 1 194 ? 1.378 -4.203 -21.992 1.00 97.19 194 THR A N 1
ATOM 1527 C CA . THR A 1 194 ? 2.271 -5.309 -21.622 1.00 97.19 194 THR A CA 1
ATOM 1528 C C . THR A 1 194 ? 3.462 -5.398 -22.579 1.00 97.19 194 THR A C 1
ATOM 1530 O O . THR A 1 194 ? 4.596 -5.464 -22.118 1.00 97.19 194 THR A O 1
ATOM 1533 N N . GLN A 1 195 ? 3.240 -5.268 -23.892 1.00 97.19 195 GLN A N 1
ATOM 1534 C CA . GLN A 1 195 ? 4.331 -5.215 -24.876 1.00 97.19 195 GLN A CA 1
ATOM 1535 C C . GLN A 1 195 ? 5.277 -4.030 -24.631 1.00 97.19 195 GLN A C 1
ATOM 1537 O O . GLN A 1 195 ? 6.494 -4.196 -24.654 1.00 97.19 195 GLN A O 1
ATOM 1542 N N . PHE A 1 196 ? 4.742 -2.845 -24.313 1.00 96.25 196 PHE A N 1
ATOM 1543 C CA . PHE A 1 196 ? 5.579 -1.692 -23.967 1.00 96.25 196 PHE A CA 1
ATOM 1544 C C . PHE A 1 196 ? 6.390 -1.899 -22.686 1.00 96.25 196 PHE A C 1
ATOM 1546 O O . PHE A 1 196 ? 7.507 -1.390 -22.582 1.00 96.25 196 PHE A O 1
ATOM 1553 N N . VAL A 1 197 ? 5.854 -2.627 -21.703 1.00 96.94 197 VAL A N 1
ATOM 1554 C CA . VAL A 1 197 ? 6.609 -2.996 -20.499 1.00 96.94 197 VAL A CA 1
ATOM 1555 C C . VAL A 1 197 ? 7.767 -3.917 -20.865 1.00 96.94 197 VAL A C 1
ATOM 1557 O O . VAL A 1 197 ? 8.884 -3.656 -20.427 1.00 96.94 197 VAL A O 1
ATOM 1560 N N . ASP A 1 198 ? 7.543 -4.928 -21.703 1.00 95.69 198 ASP A N 1
ATOM 1561 C CA . ASP A 1 198 ? 8.596 -5.856 -22.130 1.00 95.69 198 ASP A CA 1
ATOM 1562 C C . ASP A 1 198 ? 9.720 -5.131 -22.895 1.00 95.69 198 ASP A C 1
ATOM 1564 O O . ASP A 1 198 ? 10.907 -5.306 -22.601 1.00 95.69 198 ASP A O 1
ATOM 1568 N N . GLU A 1 199 ? 9.363 -4.237 -23.822 1.00 96.19 199 GLU A N 1
ATOM 1569 C CA . GLU A 1 199 ? 10.325 -3.389 -24.539 1.00 96.19 199 GLU A CA 1
ATOM 1570 C C . GLU A 1 199 ? 11.111 -2.477 -23.587 1.00 96.19 199 GLU A C 1
ATOM 1572 O O . GLU A 1 199 ? 12.338 -2.356 -23.689 1.00 96.19 199 GLU A O 1
ATOM 1577 N N . LEU A 1 200 ? 10.422 -1.861 -22.622 1.00 95.19 200 LEU A N 1
ATOM 1578 C CA . LEU A 1 200 ? 11.045 -1.023 -21.602 1.00 95.19 200 LEU A CA 1
ATOM 1579 C C . LEU A 1 200 ? 12.018 -1.828 -20.741 1.00 95.19 200 LEU A C 1
ATOM 1581 O O . LEU A 1 200 ? 13.105 -1.335 -20.438 1.00 95.19 200 LEU A O 1
ATOM 1585 N N . PHE A 1 201 ? 11.677 -3.063 -20.374 1.00 94.06 201 PHE A N 1
ATOM 1586 C CA . PHE A 1 201 ? 12.564 -3.934 -19.606 1.00 94.06 201 PHE A CA 1
ATOM 1587 C C . PHE A 1 201 ? 13.866 -4.189 -20.361 1.00 94.06 201 PHE A C 1
ATOM 1589 O O . PHE A 1 201 ? 14.938 -4.029 -19.773 1.00 94.06 201 PHE A O 1
ATOM 1596 N N . MET A 1 202 ? 13.780 -4.492 -21.658 1.00 92.31 202 MET A N 1
ATOM 1597 C CA . MET A 1 202 ? 14.947 -4.696 -22.519 1.00 92.31 202 MET A CA 1
ATOM 1598 C C . MET A 1 202 ? 15.800 -3.430 -22.656 1.00 92.31 202 MET A C 1
ATOM 1600 O O . MET A 1 202 ? 17.023 -3.485 -22.503 1.00 92.31 202 MET A O 1
ATOM 1604 N N . MET A 1 203 ? 15.169 -2.278 -22.897 1.00 91.62 203 MET A N 1
ATOM 1605 C CA . MET A 1 203 ? 15.869 -0.998 -23.030 1.00 91.62 203 MET A CA 1
ATOM 1606 C C . MET A 1 203 ? 16.599 -0.619 -21.738 1.00 91.62 203 MET A C 1
ATOM 1608 O O . MET A 1 203 ? 17.779 -0.271 -21.763 1.00 91.62 203 MET A O 1
ATOM 1612 N N . VAL A 1 204 ? 15.913 -0.716 -20.600 1.00 89.62 204 VAL A N 1
ATOM 1613 C CA . VAL A 1 204 ? 16.462 -0.356 -19.290 1.00 89.62 204 VAL A CA 1
ATOM 1614 C C . VAL A 1 204 ? 17.557 -1.330 -18.861 1.00 89.62 204 VAL A C 1
ATOM 1616 O O . VAL A 1 204 ? 18.565 -0.899 -18.305 1.00 89.62 204 VAL A O 1
ATOM 1619 N N . HIS A 1 205 ? 17.412 -2.621 -19.169 1.00 86.69 205 HIS A N 1
ATOM 1620 C CA . HIS A 1 205 ? 18.459 -3.608 -18.921 1.00 86.69 205 HIS A CA 1
ATOM 1621 C C . HIS A 1 205 ? 19.742 -3.270 -19.691 1.00 86.69 205 HIS A C 1
ATOM 1623 O O . HIS A 1 205 ? 20.823 -3.247 -19.105 1.00 86.69 205 HIS A O 1
ATOM 1629 N N . LYS A 1 206 ? 19.620 -2.926 -20.980 1.00 86.50 206 LYS A N 1
ATOM 1630 C CA . LYS A 1 206 ? 20.755 -2.488 -21.802 1.00 86.50 206 LYS A CA 1
ATOM 1631 C C . LYS A 1 206 ? 21.403 -1.216 -21.247 1.00 86.50 206 LYS A C 1
ATOM 1633 O O . LYS A 1 206 ? 22.622 -1.161 -21.123 1.00 86.50 206 LYS A O 1
ATOM 1638 N N . MET A 1 207 ? 20.601 -0.229 -20.843 1.00 82.56 207 MET A N 1
ATOM 1639 C CA . MET A 1 207 ? 21.112 0.986 -20.195 1.00 82.56 207 MET A CA 1
ATOM 1640 C C . MET A 1 207 ? 21.893 0.672 -18.911 1.00 82.56 207 MET A C 1
ATOM 1642 O O . MET A 1 207 ? 22.958 1.243 -18.695 1.00 82.56 207 MET A O 1
ATOM 1646 N N . GLY A 1 208 ? 21.393 -0.239 -18.069 1.00 75.56 208 GLY A N 1
ATOM 1647 C CA . GLY A 1 208 ? 22.096 -0.685 -16.863 1.00 75.56 208 GLY A CA 1
ATOM 1648 C C . GLY A 1 208 ? 23.444 -1.330 -17.193 1.00 75.56 208 GLY A C 1
ATOM 1649 O O . GLY A 1 208 ? 24.467 -0.945 -16.634 1.00 75.56 208 GLY A O 1
ATOM 1650 N N . GLN A 1 209 ? 23.480 -2.231 -18.178 1.00 76.88 209 GLN A N 1
ATOM 1651 C CA . GLN A 1 209 ? 24.723 -2.866 -18.634 1.00 76.88 209 GLN A CA 1
ATOM 1652 C C . GLN A 1 209 ? 25.748 -1.885 -19.219 1.00 76.88 209 GLN A C 1
ATOM 1654 O O . GLN A 1 209 ? 26.943 -2.157 -19.161 1.00 76.88 209 GLN A O 1
ATOM 1659 N N . GLU A 1 210 ? 25.321 -0.767 -19.801 1.00 74.06 210 GLU A N 1
ATOM 1660 C CA . GLU A 1 210 ? 26.237 0.243 -20.344 1.00 74.06 210 GLU A CA 1
ATOM 1661 C C . GLU A 1 210 ? 26.774 1.182 -19.253 1.00 74.06 210 GLU A C 1
ATOM 1663 O O . GLU A 1 210 ? 27.942 1.567 -19.297 1.00 74.06 210 GLU A O 1
ATOM 1668 N N . LEU A 1 211 ? 25.943 1.528 -18.264 1.00 67.50 211 LEU A N 1
ATOM 1669 C CA . LEU A 1 211 ? 26.224 2.578 -17.276 1.00 67.50 211 LEU A CA 1
ATOM 1670 C C . LEU A 1 211 ? 26.792 2.056 -15.949 1.00 67.50 211 LEU A C 1
ATOM 1672 O O . LEU A 1 211 ? 27.512 2.779 -15.258 1.00 67.50 211 LEU A O 1
ATOM 1676 N N . GLU A 1 212 ? 26.472 0.822 -15.563 1.00 65.25 212 GLU A N 1
ATOM 1677 C CA . GLU A 1 212 ? 26.896 0.246 -14.280 1.00 65.25 212 GLU A CA 1
ATOM 1678 C C . GLU A 1 212 ? 28.327 -0.331 -14.323 1.00 65.25 212 GLU A C 1
ATOM 1680 O O . GLU A 1 212 ? 29.072 -0.125 -13.363 1.00 65.25 212 GLU A O 1
ATOM 1685 N N . PRO A 1 213 ? 28.804 -0.945 -15.428 1.00 55.16 213 PRO A N 1
ATOM 1686 C CA . PRO A 1 213 ? 30.210 -1.332 -15.575 1.00 55.16 213 PRO A CA 1
ATOM 1687 C C . PRO A 1 213 ? 31.155 -0.165 -15.896 1.00 55.16 213 PRO A C 1
ATOM 1689 O O . PRO A 1 213 ? 32.342 -0.242 -15.575 1.00 55.16 213 PRO A O 1
ATOM 1692 N N . SER A 1 214 ? 30.680 0.916 -16.529 1.00 44.34 214 SER A N 1
ATOM 1693 C CA . SER A 1 214 ? 31.540 2.033 -16.958 1.00 44.34 214 SER A CA 1
ATOM 1694 C C . SER A 1 214 ? 32.073 2.882 -15.798 1.00 44.34 214 SER A C 1
ATOM 1696 O O . SER A 1 214 ? 33.107 3.523 -15.945 1.00 44.34 214 SER A O 1
ATOM 1698 N N . LEU A 1 215 ? 31.415 2.849 -14.634 1.00 43.72 215 LEU A N 1
ATOM 1699 C CA . LEU A 1 215 ? 31.871 3.506 -13.400 1.00 43.72 215 LEU A CA 1
ATOM 1700 C C . LEU A 1 215 ? 32.892 2.671 -12.603 1.00 43.72 215 LEU A C 1
ATOM 1702 O O . LEU A 1 215 ? 33.543 3.201 -11.708 1.00 43.72 215 LEU A O 1
ATOM 1706 N N . LEU A 1 216 ? 33.063 1.385 -12.939 1.00 39.34 216 LEU A N 1
ATOM 1707 C CA . LEU A 1 216 ? 34.040 0.485 -12.308 1.00 39.34 216 LEU A CA 1
ATOM 1708 C C . LEU A 1 216 ? 35.420 0.511 -12.988 1.00 39.34 216 LEU A C 1
ATOM 1710 O O . LEU A 1 216 ? 36.370 -0.035 -12.439 1.00 39.34 216 LEU A O 1
ATOM 1714 N N . ARG A 1 217 ? 35.549 1.117 -14.179 1.00 33.84 217 ARG A N 1
ATOM 1715 C CA . ARG A 1 217 ? 36.822 1.201 -14.930 1.00 33.84 217 ARG A CA 1
ATOM 1716 C C . ARG A 1 217 ? 37.543 2.545 -14.802 1.00 33.84 217 ARG A C 1
ATOM 1718 O O . ARG A 1 217 ? 38.577 2.730 -15.435 1.00 33.84 217 ARG A O 1
ATOM 1725 N N . SER A 1 218 ? 36.998 3.482 -14.031 1.00 34.56 218 SER A N 1
ATOM 1726 C CA . SER A 1 218 ? 37.567 4.820 -13.831 1.00 34.56 218 SER A CA 1
ATOM 1727 C C . SER A 1 218 ? 38.121 5.044 -12.418 1.00 34.56 218 SER A C 1
ATOM 1729 O O . SER A 1 218 ? 38.175 6.189 -11.971 1.00 34.56 218 SER A O 1
ATOM 1731 N N . VAL A 1 219 ? 38.516 3.973 -11.719 1.00 33.97 219 VAL A N 1
ATOM 1732 C CA . VAL A 1 219 ? 39.283 4.024 -10.461 1.00 33.97 219 VAL A CA 1
ATOM 1733 C C . VAL A 1 219 ? 40.525 3.161 -10.605 1.00 33.97 219 VAL A C 1
ATOM 1735 O O . VAL A 1 219 ? 40.369 2.012 -11.075 1.00 33.97 219 VAL A O 1
#

pLDDT: mean 89.16, std 13.31, range [33.84, 98.5]

Foldseek 3Di:
DLVFQAQLVLLLVLLVLLLVLLVLLLCLVVDDLLVVLVVLLVLLVLLVVVVVCQVCCVVVVHDHDDPVVNVVSVVSNVVSCVVQNPLSSAVVSSCCVVLVHSHDDPCSSCVVSVNNVCVVSSVLSVLCVDVDVCVVQDDLQDAPPPRDDDDDGHHNGNSLVSVLSSLVSVLSSLLSVLVSPDDPVSVVVSVVSVVVSVVSNVVSVVVNVVRNVVVVPPD

Mean predicted aligned error: 6.35 Å

Nearest PDB structures (foldseek):
  2ib0-assembly1_A  TM=3.742E-01  e=4.674E+00  Mycobacterium tuberculosis
  2ib0-assembly1_B  TM=3.640E-01  e=8.245E+00  Mycobacterium tuberculosis
  9cpc-assembly1_3H  TM=1.867E-01  e=7.864E+00  Sus scrofa

Solvent-accessible surface area (backbone atoms only — not comparable to full-atom values): 12054 Å² total; per-residue (Å²): 79,63,97,63,21,30,18,53,60,23,23,44,50,29,40,55,45,44,51,53,26,49,51,51,42,45,34,60,75,62,34,69,72,40,42,49,34,54,60,58,42,49,31,45,53,51,39,54,52,48,52,55,42,73,76,39,27,74,84,70,72,49,74,79,80,55,66,69,61,52,47,53,37,51,50,48,28,51,52,48,33,73,74,66,33,76,50,41,72,41,68,56,18,50,48,16,75,84,67,74,33,86,75,38,47,71,70,59,50,28,51,76,62,72,48,51,86,50,47,65,59,44,52,55,23,42,31,72,73,43,93,42,83,62,36,80,80,49,56,58,54,52,64,91,88,58,90,81,66,84,86,80,78,68,40,74,44,48,34,46,62,32,52,46,52,37,46,52,31,50,49,52,38,48,43,45,59,42,60,74,66,73,45,72,68,47,52,51,48,47,54,52,51,50,52,51,41,55,54,46,43,54,52,37,50,52,50,42,66,59,56,58,58,59,68,66,72,77,114

Radius of gyration: 21.7 Å; Cα contacts (8 Å, |Δi|>4): 216; chains: 1; bounding box: 60×39×52 Å

Sequence (219 aa):
MARNGFADGAHARWRTLHELTTIAQFVKLHGNQLAQRYLDYSAVIDNDSHKSYEQHYEKLGYAAPNIEDVQKVREAYNNVIQKYGKEFGKNYGWAAVALNDKSPNFSKIEQAVDVSHMRPFYKLANMNVHADSKSISFRLGLPPNVAQILVVGRSMFGLAEPIQNAAYSINNLTGALLLLEPNIDRLAAIIATTQFVDELFMMVHKMGQELEPSLLRSV

Secondary structure (DSSP, 8-state):
-GGGT-HHHHHHHHHHHHHHHHHHHHHHHH-HHHHHHHHHTHHHHHHHHHHHHHHHHHHHTPPPPPHHHHHHHHHHHHHHHHHH-GGGGSTTGGGTTTTT-SS--HHHHHHHTT-GGGHHHHHHHHHTTS--GGGGT--TTSPTT-TT----S---TT-HHHHHHHHHHHHHHHHHHHTTS--HHHHHHHHHHHHHHHHHHHHHHHHHHHHTTTTSS--